Protein AF-0000000085069212 (afdb_homodimer)

Nearest PDB structures (foldseek):
  2g3a-assembly1_A-2  TM=9.037E-01  e=2.559E-12  Agrobacterium fabrum str. C58
  1y9w-assembly1_B  TM=8.713E-01  e=2.720E-12  Bacillus cereus ATCC 14579
  2cnt-assembly4_D  TM=8.618E-01  e=1.118E-05  Salmonella enterica subsp. enterica serovar Typhimurium str. LT2
  3ne7-assembly1_A  TM=6.474E-01  e=3.513E-06  Thermoplasma acidophilum
  1q2y-assembly1_A  TM=6.207E-01  e=3.346E-05  Bacillus subtilis

Secondary structure (DSSP, 8-state):
----EEEEEE-S--HHHHHHHHHHHHHHHHHHH-----EEEEEEEEESSSSTTSEEEEEEEEEEETTEEEEEEEEE-GGGTTTTHHHHHHHHHHHHHHHTT--EEEEEEEGGG-HHHHHHTT-EEEEEEPP-SS---EEEEEEE-/----EEEEEE-S--HHHHHHHHHHHHHHHHHHH-----EEEEEEEEESSSTTTSEEEEEEEEEEETTEEEEEEEEE-GGGTTTTHHHHHHHHHHHHHHHTT--EEEEEEEGGG-HHHHHHTT-EEEEEEPP-SS---EEEEEEE-

Foldseek 3Di:
DPPDDDDDDDPDDDPVVVVVVVVVVQVVCCVPLNHKDKAKFKFWDFDDDDDPDGDTAWMWIAIAISLEAETEDTDGHPVCPPVCVSVVRVVVRVVVSVVVRHFKYKYKDFPVRPPVVVVVSAWDFPDWDPDDPVGHIMTIIMHGD/DPPDDDDDDDPDDDPVVVVVVVVVVQVVCCVPLNHKDKAKDKFWDFPDDDDPDGDTAWMWIAIAISLEAETEDTDGHPVCPPVCVSVVRVVVRVVVSVVVNHFKYKYKDFPVRPPVVVVVSAWDFPDWDPDDPVGHIMTIIMHGD

InterPro domains:
  IPR000182 GNAT domain [PF13508] (43-124)
  IPR000182 GNAT domain [PS51186] (5-145)
  IPR016181 Acyl-CoA N-acyltransferase [SSF55729] (37-143)
  IPR050832 Bacterial Acetyltransferase [PTHR43877] (43-128)

Structure (mmCIF, N/CA/C/O backbone):
data_AF-0000000085069212-model_v1
#
loop_
_entity.id
_entity.type
_entity.pdbx_description
1 polymer 'GCN5-related N-acetyltransferase'
#
loop_
_atom_site.group_PDB
_atom_site.id
_atom_site.type_symbol
_atom_site.label_atom_id
_atom_site.label_alt_id
_atom_site.label_comp_id
_atom_site.label_asym_id
_atom_site.label_entity_id
_atom_site.label_seq_id
_atom_site.pdbx_PDB_ins_code
_atom_site.Cartn_x
_atom_site.Cartn_y
_atom_site.Cartn_z
_atom_site.occupancy
_atom_site.B_iso_or_equiv
_atom_site.auth_seq_id
_atom_site.auth_comp_id
_atom_site.auth_asym_id
_atom_site.auth_atom_id
_atom_site.pdbx_PDB_model_num
ATOM 1 N N . MET A 1 1 ? -4.117 33.031 22.094 1 38.53 1 MET A N 1
ATOM 2 C CA . MET A 1 1 ? -3.119 32.188 22.734 1 38.53 1 MET A CA 1
ATOM 3 C C . MET A 1 1 ? -2.379 31.359 21.688 1 38.53 1 MET A C 1
ATOM 5 O O . MET A 1 1 ? -3.002 30.719 20.828 1 38.53 1 MET A O 1
ATOM 9 N N . ASP A 1 2 ? -1.245 31.734 21.328 1 48.97 2 ASP A N 1
ATOM 10 C CA . ASP A 1 2 ? -0.421 31.188 20.266 1 48.97 2 ASP A CA 1
ATOM 11 C C . ASP A 1 2 ? -0.272 29.672 20.406 1 48.97 2 ASP A C 1
ATOM 13 O O . ASP A 1 2 ? 0.32 29.203 21.375 1 48.97 2 ASP A O 1
ATOM 17 N N . VAL A 1 3 ? -1.365 29 20.156 1 56.91 3 VAL A N 1
ATOM 18 C CA . VAL A 1 3 ? -1.346 27.547 20.328 1 56.91 3 VAL A CA 1
ATOM 19 C C . VAL A 1 3 ? 0.026 27 19.938 1 56.91 3 VAL A C 1
ATOM 21 O O . VAL A 1 3 ? 0.471 27.172 18.797 1 56.91 3 VAL A O 1
ATOM 24 N N . LYS A 1 4 ? 0.847 26.781 21.031 1 72 4 LYS A N 1
ATOM 25 C CA . LYS A 1 4 ? 2.205 26.281 20.859 1 72 4 LYS A CA 1
ATOM 26 C C . LYS A 1 4 ? 2.197 24.891 20.234 1 72 4 LYS A C 1
ATOM 28 O O . LYS A 1 4 ? 1.424 24.016 20.656 1 72 4 LYS A O 1
ATOM 33 N N . MET A 1 5 ? 2.512 24.781 19.109 1 84.38 5 MET A N 1
ATOM 34 C CA . MET A 1 5 ? 2.617 23.531 18.359 1 84.38 5 MET A CA 1
ATOM 35 C C . MET A 1 5 ? 4.051 23.016 18.375 1 84.38 5 MET A C 1
ATOM 37 O O . MET A 1 5 ? 5 23.797 18.234 1 84.38 5 MET A O 1
ATOM 41 N N . ASN A 1 6 ? 4.176 21.797 18.828 1 89.5 6 ASN A N 1
ATOM 42 C CA . ASN A 1 6 ? 5.473 21.125 18.75 1 89.5 6 ASN A CA 1
ATOM 43 C C . ASN A 1 6 ? 5.512 20.094 17.625 1 89.5 6 ASN A C 1
ATOM 45 O O . ASN A 1 6 ? 4.598 19.281 17.5 1 89.5 6 ASN A O 1
ATOM 49 N N . ILE A 1 7 ? 6.523 20.141 16.844 1 92.5 7 ILE A N 1
ATOM 50 C CA . ILE A 1 7 ? 6.699 19.203 15.734 1 92.5 7 ILE A CA 1
ATOM 51 C C . ILE A 1 7 ? 7.914 18.312 16 1 92.5 7 ILE A C 1
ATOM 53 O O . ILE A 1 7 ? 9 18.812 16.312 1 92.5 7 ILE A O 1
ATOM 57 N N . ASP A 1 8 ? 7.711 17.016 15.969 1 93.44 8 ASP A N 1
ATOM 58 C CA . ASP A 1 8 ? 8.781 16.047 16.188 1 93.44 8 ASP A CA 1
ATOM 59 C C . ASP A 1 8 ? 9.008 15.203 14.93 1 93.44 8 ASP A C 1
ATOM 61 O O . ASP A 1 8 ? 8.055 14.828 14.242 1 93.44 8 ASP A O 1
ATOM 65 N N . VAL A 1 9 ? 10.258 14.922 14.656 1 95.81 9 VAL A N 1
ATOM 66 C CA . VAL A 1 9 ? 10.648 13.984 13.609 1 95.81 9 VAL A CA 1
ATOM 67 C C . VAL A 1 9 ? 11.031 12.641 14.234 1 95.81 9 VAL A C 1
ATOM 69 O O . VAL A 1 9 ? 11.883 12.586 15.125 1 95.81 9 VAL A O 1
ATOM 72 N N . LEU A 1 10 ? 10.398 11.648 13.852 1 95.75 10 LEU A N 1
ATOM 73 C CA . LEU A 1 10 ? 10.641 10.305 14.367 1 95.75 10 LEU A CA 1
ATOM 74 C C . LEU A 1 10 ? 11.32 9.43 13.32 1 95.75 10 LEU A C 1
ATOM 76 O O . LEU A 1 10 ? 10.828 9.312 12.195 1 95.75 10 LEU A O 1
ATOM 80 N N . HIS A 1 11 ? 12.383 8.758 13.703 1 95.5 11 HIS A N 1
ATOM 81 C CA . HIS A 1 11 ? 13.18 7.957 12.773 1 95.5 11 HIS A CA 1
ATOM 82 C C . HIS A 1 11 ? 13.031 6.469 13.07 1 95.5 11 HIS A C 1
ATOM 84 O O . HIS A 1 11 ? 13.562 5.629 12.336 1 95.5 11 HIS A O 1
ATOM 90 N N . GLU A 1 12 ? 12.352 6.199 14.148 1 94.25 12 GLU A N 1
ATOM 91 C CA . GLU A 1 12 ? 12.078 4.82 14.547 1 94.25 12 GLU A CA 1
ATOM 92 C C . GLU A 1 12 ? 10.594 4.504 14.469 1 94.25 12 GLU A C 1
ATOM 94 O O . GLU A 1 12 ? 9.766 5.41 14.367 1 94.25 12 GLU A O 1
ATOM 99 N N . GLU A 1 13 ? 10.336 3.223 14.477 1 93.12 13 GLU A N 1
ATOM 100 C CA . GLU A 1 13 ? 8.93 2.818 14.469 1 93.12 13 GLU A CA 1
ATOM 101 C C . GLU A 1 13 ? 8.188 3.375 15.68 1 93.12 13 GLU A C 1
ATOM 103 O O . GLU A 1 13 ? 8.711 3.35 16.797 1 93.12 13 GLU A O 1
ATOM 108 N N . ALA A 1 14 ? 7.078 3.982 15.414 1 94.19 14 ALA A N 1
ATOM 109 C CA . ALA A 1 14 ? 6.152 4.453 16.438 1 94.19 14 ALA A CA 1
ATOM 110 C C . ALA A 1 14 ? 4.734 3.963 16.172 1 94.19 14 ALA A C 1
ATOM 112 O O . ALA A 1 14 ? 3.879 4.734 15.719 1 94.19 14 ALA A O 1
ATOM 113 N N . PRO A 1 15 ? 4.531 2.689 16.484 1 95.38 15 PRO A N 1
ATOM 114 C CA . PRO A 1 15 ? 3.268 2.074 16.078 1 95.38 15 PRO A CA 1
ATOM 115 C C . PRO A 1 15 ? 2.047 2.777 16.656 1 95.38 15 PRO A C 1
ATOM 117 O O . PRO A 1 15 ? 1.021 2.912 15.992 1 95.38 15 PRO A O 1
ATOM 120 N N . ALA A 1 16 ? 2.168 3.262 17.906 1 94.81 16 ALA A N 1
ATOM 121 C CA . ALA A 1 16 ? 1.031 3.926 18.531 1 94.81 16 ALA A CA 1
ATOM 122 C C . ALA A 1 16 ? 0.674 5.215 17.812 1 94.81 16 ALA A C 1
ATOM 124 O O . ALA A 1 16 ? -0.505 5.527 17.625 1 94.81 16 ALA A O 1
ATOM 125 N N . ILE A 1 17 ? 1.68 5.938 17.422 1 94.38 17 ILE A N 1
ATOM 126 C CA . ILE A 1 17 ? 1.474 7.18 16.703 1 94.38 17 ILE A CA 1
ATOM 127 C C . ILE A 1 17 ? 0.893 6.879 15.312 1 94.38 17 ILE A C 1
ATOM 129 O O . ILE A 1 17 ? -0.066 7.523 14.883 1 94.38 17 ILE A O 1
ATOM 133 N N . PHE A 1 18 ? 1.476 5.891 14.688 1 96.25 18 PHE A N 1
ATOM 134 C CA . PHE A 1 18 ? 0.974 5.484 13.375 1 96.25 18 PHE A CA 1
ATOM 135 C C . PHE A 1 18 ? -0.494 5.086 13.461 1 96.25 18 PHE A C 1
ATOM 137 O O . PHE A 1 18 ? -1.319 5.566 12.68 1 96.25 18 PHE A O 1
ATOM 144 N N . ASP A 1 19 ? -0.787 4.289 14.383 1 96 19 ASP A N 1
ATOM 145 C CA . ASP A 1 19 ? -2.16 3.826 14.57 1 96 19 ASP A CA 1
ATOM 146 C C . ASP A 1 19 ? -3.104 4.996 14.836 1 96 19 ASP A C 1
ATOM 148 O O . ASP A 1 19 ? -4.223 5.027 14.32 1 96 19 ASP A O 1
ATOM 152 N N . ALA A 1 20 ? -2.645 5.918 15.625 1 95.38 20 ALA A N 1
ATOM 153 C CA . ALA A 1 20 ? -3.465 7.086 15.945 1 95.38 20 ALA A CA 1
ATOM 154 C C . ALA A 1 20 ? -3.748 7.91 14.688 1 95.38 20 ALA A C 1
ATOM 156 O O . ALA A 1 20 ? -4.867 8.391 14.5 1 95.38 20 ALA A O 1
ATOM 157 N N . LEU A 1 21 ? -2.738 8.109 13.883 1 95.81 21 LEU A N 1
ATOM 158 C CA . LEU A 1 21 ? -2.916 8.836 12.625 1 95.81 21 LEU A CA 1
ATOM 159 C C . LEU A 1 21 ? -3.896 8.117 11.711 1 95.81 21 LEU A C 1
ATOM 161 O O . LEU A 1 21 ? -4.805 8.734 11.156 1 95.81 21 LEU A O 1
ATOM 165 N N . VAL A 1 22 ? -3.697 6.816 11.578 1 94.81 22 VAL A N 1
ATOM 166 C CA . VAL A 1 22 ? -4.555 6.008 10.719 1 94.81 22 VAL A CA 1
ATOM 167 C C . VAL A 1 22 ? -5.992 6.055 11.234 1 94.81 22 VAL A C 1
ATOM 169 O O . VAL A 1 22 ? -6.938 6.156 10.453 1 94.81 22 VAL A O 1
ATOM 172 N N . ASP A 1 23 ? -6.172 5.961 12.539 1 93.12 23 ASP A N 1
ATOM 173 C CA . ASP A 1 23 ? -7.496 6.055 13.141 1 93.12 23 ASP A CA 1
ATOM 174 C C . ASP A 1 23 ? -8.156 7.391 12.82 1 93.12 23 ASP A C 1
ATOM 176 O O . ASP A 1 23 ? -9.367 7.457 12.609 1 93.12 23 ASP A O 1
ATOM 180 N N . GLY A 1 24 ? -7.395 8.469 12.898 1 92.69 24 GLY A N 1
ATOM 181 C CA . GLY A 1 24 ? -7.918 9.766 12.5 1 92.69 24 GLY A CA 1
ATOM 182 C C . GLY A 1 24 ? -8.461 9.781 11.078 1 92.69 24 GLY A C 1
ATOM 183 O O . GLY A 1 24 ? -9.555 10.297 10.836 1 92.69 24 GLY A O 1
ATOM 184 N N . VAL A 1 25 ? -7.688 9.156 10.203 1 92.62 25 VAL A N 1
ATOM 185 C CA . VAL A 1 25 ? -8.125 9.086 8.812 1 92.62 25 VAL A CA 1
ATOM 186 C C . VAL A 1 25 ? -9.383 8.234 8.711 1 92.62 25 VAL A C 1
ATOM 188 O O . VAL A 1 25 ? -10.328 8.594 8 1 92.62 25 VAL A O 1
ATOM 191 N N . ARG A 1 26 ? -9.375 7.086 9.391 1 89.94 26 ARG A N 1
ATOM 192 C CA . ARG A 1 26 ? -10.516 6.176 9.367 1 89.94 26 ARG A CA 1
ATOM 193 C C . ARG A 1 26 ? -11.789 6.879 9.844 1 89.94 26 ARG A C 1
ATOM 195 O O . ARG A 1 26 ? -12.867 6.66 9.289 1 89.94 26 ARG A O 1
ATOM 202 N N . GLN A 1 27 ? -11.695 7.676 10.852 1 88.62 27 GLN A N 1
ATOM 203 C CA . GLN A 1 27 ? -12.836 8.414 11.375 1 88.62 27 GLN A CA 1
ATOM 204 C C . GLN A 1 27 ? -13.375 9.406 10.344 1 88.62 27 GLN A C 1
ATOM 206 O O . GLN A 1 27 ? -14.586 9.57 10.203 1 88.62 27 GLN A O 1
ATOM 211 N N . HIS A 1 28 ? -12.43 10 9.68 1 86.25 28 HIS A N 1
ATOM 212 C CA . HIS A 1 28 ? -12.82 10.914 8.617 1 86.25 28 HIS A CA 1
ATOM 213 C C . HIS A 1 28 ? -13.516 10.18 7.477 1 86.25 28 HIS A C 1
ATOM 215 O O . HIS A 1 28 ? -14.492 10.68 6.914 1 86.25 28 HIS A O 1
ATOM 221 N N . ASN A 1 29 ? -13.008 8.984 7.16 1 85.81 29 ASN A N 1
ATOM 222 C CA . ASN A 1 29 ? -13.523 8.18 6.055 1 85.81 29 ASN A CA 1
ATOM 223 C C . ASN A 1 29 ? -14.891 7.586 6.383 1 85.81 29 ASN A C 1
ATOM 225 O O . ASN A 1 29 ? -15.688 7.301 5.484 1 85.81 29 ASN A O 1
ATOM 229 N N . PHE A 1 30 ? -15.07 7.363 7.664 1 81.56 30 PHE A N 1
ATOM 230 C CA . PHE A 1 30 ? -16.281 6.699 8.117 1 81.56 30 PHE A CA 1
ATOM 231 C C . PHE A 1 30 ? -17.531 7.422 7.602 1 81.56 30 PHE A C 1
ATOM 233 O O . PHE A 1 30 ? -18.484 6.789 7.152 1 81.56 30 PHE A O 1
ATOM 240 N N . ALA A 1 31 ? -17.516 8.711 7.703 1 78.94 31 ALA A N 1
ATOM 241 C CA . ALA A 1 31 ? -18.656 9.523 7.289 1 78.94 31 ALA A CA 1
ATOM 242 C C . ALA A 1 31 ? -18.906 9.391 5.793 1 78.94 31 ALA A C 1
ATOM 244 O O . ALA A 1 31 ? -20.047 9.531 5.332 1 78.94 31 ALA A O 1
ATOM 245 N N . HIS A 1 32 ? -17.906 9 5.07 1 79.62 32 HIS A N 1
ATOM 246 C CA . HIS A 1 32 ? -18.016 9.023 3.619 1 79.62 32 HIS A CA 1
ATOM 247 C C . HIS A 1 32 ? -18.203 7.613 3.061 1 79.62 32 HIS A C 1
ATOM 249 O O . HIS A 1 32 ? -18.875 7.434 2.035 1 79.62 32 HIS A O 1
ATOM 255 N N . MET A 1 33 ? -17.625 6.57 3.646 1 79.81 33 MET A N 1
ATOM 256 C CA . MET A 1 33 ? -17.562 5.246 3.033 1 79.81 33 MET A CA 1
ATOM 257 C C . MET A 1 33 ? -18.203 4.195 3.943 1 79.81 33 MET A C 1
ATOM 259 O O . MET A 1 33 ? -18.422 3.062 3.521 1 79.81 33 MET A O 1
ATOM 263 N N . GLY A 1 34 ? -18.609 4.609 5.164 1 75.5 34 GLY A N 1
ATOM 264 C CA . GLY A 1 34 ? -19.094 3.639 6.137 1 75.5 34 GLY A CA 1
ATOM 265 C C . GLY A 1 34 ? -17.984 2.877 6.824 1 75.5 34 GLY A C 1
ATOM 266 O O . GLY A 1 34 ? -16.797 3.199 6.648 1 75.5 34 GLY A O 1
ATOM 267 N N . PRO A 1 35 ? -18.344 1.894 7.633 1 75.25 35 PRO A N 1
ATOM 268 C CA . PRO A 1 35 ? -17.328 1.14 8.352 1 75.25 35 PRO A CA 1
ATOM 269 C C . PRO A 1 35 ? -16.391 0.366 7.414 1 75.25 35 PRO A C 1
ATOM 271 O O . PRO A 1 35 ? -16.844 -0.144 6.383 1 75.25 35 PRO A O 1
ATOM 274 N N . GLU A 1 36 ? -15.117 0.511 7.734 1 74.81 36 GLU A N 1
ATOM 275 C CA . GLU A 1 36 ? -14.117 -0.244 6.984 1 74.81 36 GLU A CA 1
ATOM 276 C C . GLU A 1 36 ? -14.016 -1.68 7.492 1 74.81 36 GLU A C 1
ATOM 278 O O . GLU A 1 36 ? -13.898 -1.91 8.695 1 74.81 36 GLU A O 1
ATOM 283 N N . SER A 1 37 ? -14.312 -2.707 6.578 1 81.31 37 SER A N 1
ATOM 284 C CA . SER A 1 37 ? -13.992 -4.082 6.949 1 81.31 37 SER A CA 1
ATOM 285 C C . SER A 1 37 ? -13.133 -4.754 5.883 1 81.31 37 SER A C 1
ATOM 287 O O . SER A 1 37 ? -13.477 -4.734 4.699 1 81.31 37 SER A O 1
ATOM 289 N N . SER A 1 38 ? -11.961 -5 6.215 1 92.44 38 SER A N 1
ATOM 290 C CA . SER A 1 38 ? -11.086 -5.797 5.359 1 92.44 38 SER A CA 1
ATOM 291 C C . SER A 1 38 ? -11.102 -7.266 5.77 1 92.44 38 SER A C 1
ATOM 293 O O . SER A 1 38 ? -11.148 -7.582 6.961 1 92.44 38 SER A O 1
ATOM 295 N N . LYS A 1 39 ? -11.172 -8.172 4.789 1 95.81 39 LYS A N 1
ATOM 296 C CA . LYS A 1 39 ? -11.117 -9.617 5.02 1 95.81 39 LYS A CA 1
ATOM 297 C C . LYS A 1 39 ? -9.945 -10.242 4.277 1 95.81 39 LYS A C 1
ATOM 299 O O . LYS A 1 39 ? -9.82 -10.109 3.059 1 95.81 39 LYS A O 1
ATOM 304 N N . PRO A 1 40 ? -9.141 -10.906 5.043 1 97.81 40 PRO A N 1
ATOM 305 C CA . PRO A 1 40 ? -8.008 -11.562 4.387 1 97.81 40 PRO A CA 1
ATOM 306 C C . PRO A 1 40 ? -8.438 -12.633 3.389 1 97.81 40 PRO A C 1
ATOM 308 O O . PRO A 1 40 ? -9.477 -13.266 3.572 1 97.81 40 PRO A O 1
ATOM 311 N N . LEU A 1 41 ? -7.672 -12.797 2.32 1 98.38 41 LEU A N 1
ATOM 312 C CA . LEU A 1 41 ? -7.844 -13.844 1.318 1 98.38 41 LEU A CA 1
ATOM 313 C C . LEU A 1 41 ? -6.496 -14.32 0.786 1 98.38 41 LEU A C 1
ATOM 315 O O . LEU A 1 41 ? -5.664 -13.508 0.377 1 98.38 41 LEU A O 1
ATOM 319 N N . ALA A 1 42 ? -6.262 -15.586 0.91 1 98.56 42 ALA A N 1
ATOM 320 C CA . ALA A 1 42 ? -5.066 -16.188 0.319 1 98.56 42 ALA A CA 1
ATOM 321 C C . ALA A 1 42 ? -5.398 -17.516 -0.362 1 98.56 42 ALA A C 1
ATOM 323 O O . ALA A 1 42 ? -6.289 -18.234 0.083 1 98.56 42 ALA A O 1
ATOM 324 N N . VAL A 1 43 ? -4.812 -17.797 -1.448 1 98.06 43 VAL A N 1
ATOM 325 C CA . VAL A 1 43 ? -4.797 -19.078 -2.125 1 98.06 43 VAL A CA 1
ATOM 326 C C . VAL A 1 43 ? -3.361 -19.594 -2.244 1 98.06 43 VAL A C 1
ATOM 328 O O . VAL A 1 43 ? -2.498 -18.906 -2.791 1 98.06 43 VAL A O 1
ATOM 331 N N . VAL A 1 44 ? -3.162 -20.781 -1.697 1 97.12 44 VAL A N 1
ATOM 332 C CA . VAL A 1 44 ? -1.78 -21.25 -1.616 1 97.12 44 VAL A CA 1
ATOM 333 C C . VAL A 1 44 ? -1.676 -22.656 -2.178 1 97.12 44 VAL A C 1
ATOM 335 O O . VAL A 1 44 ? -2.654 -23.406 -2.17 1 97.12 44 VAL A O 1
ATOM 338 N N . ALA A 1 45 ? -0.5 -22.938 -2.723 1 95.69 45 ALA A N 1
ATOM 339 C CA . ALA A 1 45 ? -0.184 -24.25 -3.264 1 95.69 45 ALA A CA 1
ATOM 340 C C . ALA A 1 45 ? 0.971 -24.906 -2.502 1 95.69 45 ALA A C 1
ATOM 342 O O . ALA A 1 45 ? 1.983 -24.25 -2.232 1 95.69 45 ALA A O 1
ATOM 343 N N . HIS A 1 46 ? 0.845 -26.094 -2.15 1 93.06 46 HIS A N 1
ATOM 344 C CA . HIS A 1 46 ? 1.882 -26.906 -1.517 1 93.06 46 HIS A CA 1
ATOM 345 C C . HIS A 1 46 ? 2.217 -28.125 -2.361 1 93.06 46 HIS A C 1
ATOM 347 O O . HIS A 1 46 ? 1.34 -28.703 -3.016 1 93.06 46 HIS A O 1
ATOM 353 N N . ASP A 1 47 ? 3.604 -28.406 -2.367 1 86.94 47 ASP A N 1
ATOM 354 C CA . ASP A 1 47 ? 4.051 -29.609 -3.047 1 86.94 47 ASP A CA 1
ATOM 355 C C . ASP A 1 47 ? 3.73 -30.859 -2.223 1 86.94 47 ASP A C 1
ATOM 357 O O . ASP A 1 47 ? 4.113 -30.953 -1.055 1 86.94 47 ASP A O 1
ATOM 361 N N . GLY A 1 48 ? 3.264 -31.922 -2.875 1 72.5 48 GLY A N 1
ATOM 362 C CA . GLY A 1 48 ? 3.084 -33.219 -2.252 1 72.5 48 GLY A CA 1
ATOM 363 C C . GLY A 1 48 ? 1.627 -33.562 -2.004 1 72.5 48 GLY A C 1
ATOM 364 O O . GLY A 1 48 ? 0.744 -32.719 -2.195 1 72.5 48 GLY A O 1
ATOM 365 N N . ASP A 1 49 ? 1.382 -34.844 -1.976 1 56.81 49 ASP A N 1
ATOM 366 C CA . ASP A 1 49 ? 0.07 -35.469 -1.786 1 56.81 49 ASP A CA 1
ATOM 367 C C . ASP A 1 49 ? -0.641 -34.875 -0.57 1 56.81 49 ASP A C 1
ATOM 369 O O . ASP A 1 49 ? -1.872 -34.844 -0.508 1 56.81 49 ASP A O 1
ATOM 373 N N . ASN A 1 50 ? -0.046 -35.156 0.667 1 51.44 50 ASN A N 1
ATOM 374 C CA . ASN A 1 50 ? -0.842 -35 1.88 1 51.44 50 ASN A CA 1
ATOM 375 C C . ASN A 1 50 ? -1.029 -33.531 2.244 1 51.44 50 ASN A C 1
ATOM 377 O O . ASN A 1 50 ? -0.18 -32.719 1.929 1 51.44 50 ASN A O 1
ATOM 381 N N . ASN A 1 51 ? -2.201 -33.125 2.898 1 50.59 51 ASN A N 1
ATOM 382 C CA . ASN A 1 51 ? -2.859 -31.875 3.289 1 50.59 51 ASN A CA 1
ATOM 383 C C . ASN A 1 51 ? -1.849 -30.781 3.58 1 50.59 51 ASN A C 1
ATOM 385 O O . ASN A 1 51 ? -1.421 -30.062 2.668 1 50.59 51 ASN A O 1
ATOM 389 N N . ALA A 1 52 ? -1.613 -30.391 4.926 1 54.69 52 ALA A N 1
ATOM 390 C CA . ALA A 1 52 ? -1.116 -29.266 5.719 1 54.69 52 ALA A CA 1
ATOM 391 C C . ALA A 1 52 ? 0.41 -29.25 5.734 1 54.69 52 ALA A C 1
ATOM 393 O O . ALA A 1 52 ? 1.016 -28.281 6.203 1 54.69 52 ALA A O 1
ATOM 394 N N . SER A 1 53 ? 1.062 -30.344 5.039 1 61.97 53 SER A N 1
ATOM 395 C CA . SER A 1 53 ? 2.439 -30.484 5.5 1 61.97 53 SER A CA 1
ATOM 396 C C . SER A 1 53 ? 3.428 -30.281 4.355 1 61.97 53 SER A C 1
ATOM 398 O O . SER A 1 53 ? 4.641 -30.344 4.555 1 61.97 53 SER A O 1
ATOM 400 N N . GLY A 1 54 ? 2.938 -30.016 3.158 1 81.94 54 GLY A N 1
ATOM 401 C CA . GLY A 1 54 ? 3.928 -29.906 2.1 1 81.94 54 GLY A CA 1
ATOM 402 C C . GLY A 1 54 ? 4.562 -28.531 2.018 1 81.94 54 GLY A C 1
ATOM 403 O O . GLY A 1 54 ? 4.137 -27.609 2.705 1 81.94 54 GLY A O 1
ATOM 404 N N . LYS A 1 55 ? 5.691 -28.562 1.225 1 89.31 55 LYS A N 1
ATOM 405 C CA . LYS A 1 55 ? 6.43 -27.328 1.014 1 89.31 55 LYS A CA 1
ATOM 406 C C . LYS A 1 55 ? 5.59 -26.312 0.238 1 89.31 55 LYS A C 1
ATOM 408 O O . LYS A 1 55 ? 4.965 -26.656 -0.768 1 89.31 55 LYS A O 1
ATOM 413 N N . LEU A 1 56 ? 5.449 -25.156 0.762 1 94.25 56 LEU A N 1
ATOM 414 C CA . LEU A 1 56 ? 4.797 -24.062 0.049 1 94.25 56 LEU A CA 1
ATOM 415 C C . LEU A 1 56 ? 5.5 -23.781 -1.277 1 94.25 56 LEU A C 1
ATOM 417 O O . LEU A 1 56 ? 6.703 -23.531 -1.307 1 94.25 56 LEU A O 1
ATOM 421 N N . ILE A 1 57 ? 4.734 -23.844 -2.387 1 95.19 57 ILE A N 1
ATOM 422 C CA . ILE A 1 57 ? 5.402 -23.656 -3.672 1 95.19 57 ILE A CA 1
ATOM 423 C C . ILE A 1 57 ? 4.781 -22.469 -4.406 1 95.19 57 ILE A C 1
ATOM 425 O O . ILE A 1 57 ? 5.215 -22.125 -5.508 1 95.19 57 ILE A O 1
ATOM 429 N N . GLY A 1 58 ? 3.811 -21.844 -3.869 1 96.69 58 GLY A N 1
ATOM 430 C CA . GLY A 1 58 ? 3.238 -20.641 -4.461 1 96.69 58 GLY A CA 1
ATOM 431 C C . GLY A 1 58 ? 2.018 -20.125 -3.719 1 96.69 58 GLY A C 1
ATOM 432 O O . GLY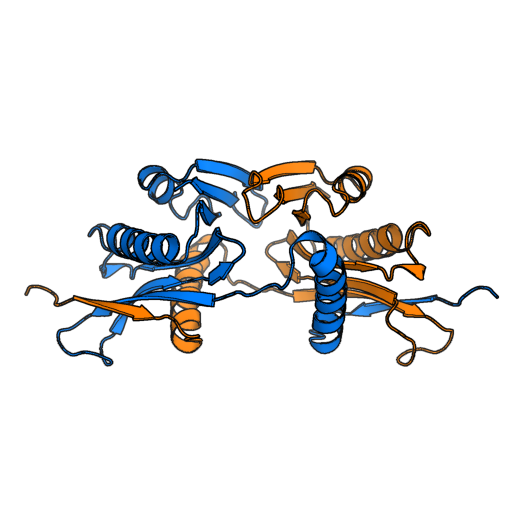 A 1 58 ? 1.441 -20.844 -2.898 1 96.69 58 GLY A O 1
ATOM 433 N N . GLY A 1 59 ? 1.68 -18.875 -4.051 1 97.94 59 GLY A N 1
ATOM 434 C CA . GLY A 1 59 ? 0.483 -18.328 -3.434 1 97.94 59 GLY A CA 1
ATOM 435 C C . GLY A 1 59 ? 0.19 -16.891 -3.869 1 97.94 59 GLY A C 1
ATOM 436 O O . GLY A 1 59 ? 1.063 -16.219 -4.41 1 97.94 59 GLY A O 1
ATOM 437 N N . VAL A 1 60 ? -1.068 -16.531 -3.729 1 98.5 60 VAL A N 1
ATOM 438 C CA . VAL A 1 60 ? -1.605 -15.172 -3.822 1 98.5 60 VAL A CA 1
ATOM 439 C C . VAL A 1 60 ? -2.262 -14.789 -2.502 1 98.5 60 VAL A C 1
ATOM 441 O O . VAL A 1 60 ? -3.029 -15.562 -1.929 1 98.5 60 VAL A O 1
ATOM 444 N N . ALA A 1 61 ? -1.882 -13.617 -2.012 1 98.62 61 ALA A N 1
ATOM 445 C CA . ALA A 1 61 ? -2.482 -13.195 -0.75 1 98.62 61 ALA A CA 1
ATOM 446 C C . ALA A 1 61 ? -2.766 -11.695 -0.75 1 98.62 61 ALA A C 1
ATOM 448 O O . ALA A 1 61 ? -2.014 -10.922 -1.342 1 98.62 61 ALA A O 1
ATOM 449 N N . GLY A 1 62 ? -3.797 -11.297 -0.069 1 98.25 62 GLY A N 1
ATOM 450 C CA . GLY A 1 62 ? -4.246 -9.93 0.12 1 98.25 62 GLY A CA 1
ATOM 451 C C . GLY A 1 62 ? -5.492 -9.82 0.979 1 98.25 62 GLY A C 1
ATOM 452 O O . GLY A 1 62 ? -5.594 -10.477 2.018 1 98.25 62 GLY A O 1
ATOM 453 N N . CYS A 1 63 ? -6.324 -8.906 0.607 1 98.12 63 CYS A N 1
ATOM 454 C CA . CYS A 1 63 ? -7.582 -8.742 1.324 1 98.12 63 CYS A CA 1
ATOM 455 C C . CYS A 1 63 ? -8.656 -8.164 0.41 1 98.12 63 CYS A C 1
ATOM 457 O O . CYS A 1 63 ? -8.352 -7.605 -0.642 1 98.12 63 CYS A O 1
ATOM 459 N N . THR A 1 64 ? -9.891 -8.445 0.729 1 97.19 64 THR A N 1
ATOM 460 C CA . THR A 1 64 ? -11.008 -7.758 0.1 1 97.19 64 THR A CA 1
ATOM 461 C C . THR A 1 64 ? -11.492 -6.602 0.969 1 97.19 64 THR A C 1
ATOM 463 O O . THR A 1 64 ? -11.531 -6.715 2.195 1 97.19 64 THR A O 1
ATOM 466 N N . ILE A 1 65 ? -11.703 -5.48 0.301 1 94.44 65 ILE A N 1
ATOM 467 C CA . ILE A 1 65 ? -12.141 -4.281 1.005 1 94.44 65 ILE A CA 1
ATOM 468 C C . ILE A 1 65 ? -13 -3.422 0.076 1 94.44 65 ILE A C 1
ATOM 470 O O . ILE A 1 65 ? -12.641 -3.197 -1.081 1 94.44 65 ILE A O 1
ATOM 474 N N . TYR A 1 66 ? -14.188 -2.855 0.412 1 89.94 66 TYR A N 1
ATOM 475 C CA . TYR A 1 66 ? -15.086 -1.999 -0.349 1 89.94 66 TYR A CA 1
ATOM 476 C C . TYR A 1 66 ? -15.289 -2.539 -1.759 1 89.94 66 TYR A C 1
ATOM 478 O O . TYR A 1 66 ? -15.164 -1.801 -2.738 1 89.94 66 TYR A O 1
ATOM 486 N N . ASP A 1 67 ? -15.297 -3.793 -1.979 1 93.88 67 ASP A N 1
ATOM 487 C CA . ASP A 1 67 ? -15.547 -4.543 -3.207 1 93.88 67 ASP A CA 1
ATOM 488 C C . ASP A 1 67 ? -14.289 -4.594 -4.078 1 93.88 67 ASP A C 1
ATOM 490 O O . ASP A 1 67 ? -14.383 -4.664 -5.305 1 93.88 67 ASP A O 1
ATOM 494 N N . ASN A 1 68 ? -13.227 -4.32 -3.496 1 97.06 68 ASN A N 1
ATOM 495 C CA . ASN A 1 68 ? -11.922 -4.434 -4.137 1 97.06 68 ASN A CA 1
ATOM 496 C C . ASN A 1 68 ? -11.102 -5.578 -3.541 1 97.06 68 ASN A C 1
ATOM 498 O O . ASN A 1 68 ? -11.086 -5.766 -2.324 1 97.06 68 ASN A O 1
ATOM 502 N N . PHE A 1 69 ? -10.562 -6.34 -4.414 1 98.38 69 PHE A N 1
ATOM 503 C CA . PHE A 1 69 ? -9.555 -7.316 -4 1 98.38 69 PHE A CA 1
ATOM 504 C C . PHE A 1 69 ? -8.156 -6.734 -4.129 1 98.38 69 PHE A C 1
ATOM 506 O O . PHE A 1 69 ? -7.648 -6.559 -5.242 1 98.38 69 PHE A O 1
ATOM 513 N N . LEU A 1 70 ? -7.527 -6.336 -3.057 1 98.44 70 LEU A N 1
ATOM 514 C CA . LEU A 1 70 ? -6.156 -5.836 -3.021 1 98.44 70 LEU A CA 1
ATOM 515 C C . LEU A 1 70 ? -5.164 -6.98 -2.863 1 98.44 70 LEU A C 1
ATOM 517 O O . LEU A 1 70 ? -5.082 -7.598 -1.799 1 98.44 70 LEU A O 1
ATOM 521 N N . ILE A 1 71 ? -4.441 -7.258 -3.904 1 98.62 71 ILE A N 1
ATOM 522 C CA . ILE A 1 71 ? -3.459 -8.336 -3.92 1 98.62 71 ILE A CA 1
ATOM 523 C C . ILE A 1 71 ? -2.102 -7.805 -3.469 1 98.62 71 ILE A C 1
ATOM 525 O O . ILE A 1 71 ? -1.521 -6.934 -4.121 1 98.62 71 ILE A O 1
ATOM 529 N N . ASN A 1 72 ? -1.56 -8.398 -2.445 1 97.81 72 ASN A N 1
ATOM 530 C CA . ASN A 1 72 ? -0.345 -7.875 -1.825 1 97.81 72 ASN A CA 1
ATOM 531 C C . ASN A 1 72 ? 0.886 -8.672 -2.252 1 97.81 72 ASN A C 1
ATOM 533 O O . ASN A 1 72 ? 2.004 -8.148 -2.232 1 97.81 72 ASN A O 1
ATOM 537 N N . VAL A 1 73 ? 0.634 -9.898 -2.52 1 97.94 73 VAL A N 1
ATOM 538 C CA . VAL A 1 73 ? 1.793 -10.719 -2.855 1 97.94 73 VAL A CA 1
ATOM 539 C C . VAL A 1 73 ? 1.365 -11.875 -3.766 1 97.94 73 VAL A C 1
ATOM 541 O O . VAL A 1 73 ? 0.296 -12.453 -3.576 1 97.94 73 VAL A O 1
ATOM 544 N N . VAL A 1 74 ? 2.109 -12.156 -4.777 1 97.88 74 VAL A N 1
ATOM 545 C CA . VAL A 1 74 ? 2.062 -13.328 -5.648 1 97.88 74 VAL A CA 1
ATOM 546 C C . VAL A 1 74 ? 3.459 -13.93 -5.781 1 97.88 74 VAL A C 1
ATOM 548 O O . VAL A 1 74 ? 4.406 -13.242 -6.172 1 97.88 74 VAL A O 1
ATOM 551 N N . TRP A 1 75 ? 3.555 -15.125 -5.406 1 97.25 75 TRP A N 1
ATOM 552 C CA . TRP A 1 75 ? 4.855 -15.781 -5.484 1 97.25 75 TRP A CA 1
ATOM 553 C C . TRP A 1 75 ? 4.703 -17.234 -5.922 1 97.25 75 TRP A C 1
ATOM 555 O O . TRP A 1 75 ? 3.809 -17.938 -5.453 1 97.25 75 TRP A O 1
ATOM 565 N N . VAL A 1 76 ? 5.48 -17.641 -6.84 1 96.25 76 VAL A N 1
ATOM 566 C CA . VAL A 1 76 ? 5.605 -19.031 -7.273 1 96.25 76 VAL A CA 1
ATOM 567 C C . VAL A 1 76 ? 7.07 -19.453 -7.211 1 96.25 76 VAL A C 1
ATOM 569 O O . VAL A 1 76 ? 7.953 -18.734 -7.688 1 96.25 76 VAL A O 1
ATOM 572 N N . ASP A 1 77 ? 7.277 -20.562 -6.574 1 94.81 77 ASP A N 1
ATOM 573 C CA . ASP A 1 77 ? 8.617 -21.141 -6.531 1 94.81 77 ASP A CA 1
ATOM 574 C C . ASP A 1 77 ? 9.211 -21.25 -7.934 1 94.81 77 ASP A C 1
ATOM 576 O O . ASP A 1 77 ? 8.516 -21.609 -8.883 1 94.81 77 ASP A O 1
ATOM 580 N N . GLU A 1 78 ? 10.477 -21.016 -7.977 1 92.62 78 GLU A N 1
ATOM 581 C CA . GLU A 1 78 ? 11.156 -21.031 -9.266 1 92.62 78 GLU A CA 1
ATOM 582 C C . GLU A 1 78 ? 10.914 -22.359 -9.992 1 92.62 78 GLU A C 1
ATOM 584 O O . GLU A 1 78 ? 10.703 -22.391 -11.203 1 92.62 78 GLU A O 1
ATOM 589 N N . SER A 1 79 ? 10.898 -23.453 -9.312 1 90.88 79 SER A N 1
ATOM 590 C CA . SER A 1 79 ? 10.766 -24.797 -9.883 1 90.88 79 SER A CA 1
ATOM 591 C C . SER A 1 79 ? 9.375 -25 -10.477 1 90.88 79 SER A C 1
ATOM 593 O O . SER A 1 79 ? 9.164 -25.922 -11.273 1 90.88 79 SER A O 1
ATOM 595 N N . ALA A 1 80 ? 8.414 -24.172 -10.102 1 92.56 80 ALA A N 1
ATOM 596 C CA . ALA A 1 80 ? 7.035 -24.375 -10.547 1 92.56 80 ALA A CA 1
ATOM 597 C C . ALA A 1 80 ? 6.625 -23.297 -11.547 1 92.56 80 ALA A C 1
ATOM 599 O O . ALA A 1 80 ? 5.473 -23.25 -11.984 1 92.56 80 ALA A O 1
ATOM 600 N N . ARG A 1 81 ? 7.512 -22.406 -11.922 1 91.81 81 ARG A N 1
ATOM 601 C CA . ARG A 1 81 ? 7.195 -21.344 -12.867 1 91.81 81 ARG A CA 1
ATOM 602 C C . ARG A 1 81 ? 7.074 -21.891 -14.289 1 91.81 81 ARG A C 1
ATOM 604 O O . ARG A 1 81 ? 7.676 -22.922 -14.617 1 91.81 81 ARG A O 1
ATOM 611 N N . GLY A 1 82 ? 6.227 -21.219 -15.039 1 91.75 82 GLY A N 1
ATOM 612 C CA . GLY A 1 82 ? 6.004 -21.656 -16.406 1 91.75 82 GLY A CA 1
ATOM 613 C C . GLY A 1 82 ? 5.051 -22.828 -16.5 1 91.75 82 GLY A C 1
ATOM 614 O O . GLY A 1 82 ? 4.816 -23.359 -17.594 1 91.75 82 GLY A O 1
ATOM 615 N N . THR A 1 83 ? 4.48 -23.281 -15.406 1 92.69 83 THR A N 1
ATOM 616 C CA . THR A 1 83 ? 3.617 -24.453 -15.391 1 92.69 83 THR A CA 1
ATOM 617 C C . THR A 1 83 ? 2.148 -24.047 -15.438 1 92.69 83 THR A C 1
ATOM 619 O O . THR A 1 83 ? 1.265 -24.891 -15.578 1 92.69 83 THR A O 1
ATOM 622 N N . GLY A 1 84 ? 1.88 -22.75 -15.297 1 95.38 84 GLY A N 1
ATOM 623 C CA . GLY A 1 84 ? 0.503 -22.281 -15.219 1 95.38 84 GLY A CA 1
ATOM 624 C C . GLY A 1 84 ? 0.01 -22.125 -13.789 1 95.38 84 GLY A C 1
ATOM 625 O O . GLY A 1 84 ? -1.105 -21.656 -13.562 1 95.38 84 GLY A O 1
ATOM 626 N N . LEU A 1 85 ? 0.809 -22.469 -12.812 1 95.31 85 LEU A N 1
ATOM 627 C CA . LEU A 1 85 ? 0.406 -22.422 -11.414 1 95.31 85 LEU A CA 1
ATOM 628 C C . LEU A 1 85 ? 0.015 -21 -11.008 1 95.31 85 LEU A C 1
ATOM 630 O O . LEU A 1 85 ? -1.003 -20.797 -10.344 1 95.31 85 LEU A O 1
ATOM 634 N N . GLY A 1 86 ? 0.856 -20.047 -11.391 1 96.88 86 GLY A N 1
ATOM 635 C CA . GLY A 1 86 ? 0.531 -18.656 -11.078 1 96.88 86 GLY A CA 1
ATOM 636 C C . GLY A 1 86 ? -0.845 -18.25 -11.57 1 96.88 86 GLY A C 1
ATOM 637 O O . GLY A 1 86 ? -1.61 -17.625 -10.828 1 96.88 86 GLY A O 1
ATOM 638 N N . ARG A 1 87 ? -1.111 -18.594 -12.781 1 97.38 87 ARG A N 1
ATOM 639 C CA . ARG A 1 87 ? -2.414 -18.297 -13.367 1 97.38 87 ARG A CA 1
ATOM 640 C C . ARG A 1 87 ? -3.533 -18.969 -12.586 1 97.38 87 ARG A C 1
ATOM 642 O O . ARG A 1 87 ? -4.543 -18.344 -12.266 1 97.38 87 ARG A O 1
ATOM 649 N N . ASP A 1 88 ? -3.336 -20.188 -12.297 1 97.25 88 ASP A N 1
ATOM 650 C CA . ASP A 1 88 ? -4.34 -20.953 -11.562 1 97.25 88 ASP A CA 1
ATOM 651 C C . ASP A 1 88 ? -4.625 -20.328 -10.203 1 97.25 88 ASP A C 1
ATOM 653 O O . ASP A 1 88 ? -5.785 -20.156 -9.82 1 97.25 88 ASP A O 1
ATOM 657 N N . LEU A 1 89 ? -3.621 -20.016 -9.461 1 97.81 89 LEU A N 1
ATOM 658 C CA . LEU A 1 89 ? -3.756 -19.406 -8.141 1 97.81 89 LEU A CA 1
ATOM 659 C C . LEU A 1 89 ? -4.5 -18.078 -8.242 1 97.81 89 LEU A C 1
ATOM 661 O O . LEU A 1 89 ? -5.406 -17.797 -7.445 1 97.81 89 LEU A O 1
ATOM 665 N N . MET A 1 90 ? -4.105 -17.234 -9.219 1 98.38 90 MET A N 1
ATOM 666 C CA . MET A 1 90 ? -4.742 -15.945 -9.43 1 98.38 90 MET A CA 1
ATOM 667 C C . MET A 1 90 ? -6.227 -16.109 -9.742 1 98.38 90 MET A C 1
ATOM 669 O O . MET A 1 90 ? -7.066 -15.414 -9.164 1 98.38 90 MET A O 1
ATOM 673 N N . GLN A 1 91 ? -6.539 -17 -10.609 1 98.25 91 GLN A N 1
ATOM 674 C CA . GLN A 1 91 ? -7.922 -17.219 -11.023 1 98.25 91 GLN A CA 1
ATOM 675 C C . GLN A 1 91 ? -8.773 -17.703 -9.859 1 98.25 91 GLN A C 1
ATOM 677 O O . GLN A 1 91 ? -9.914 -17.266 -9.68 1 98.25 91 GLN A O 1
ATOM 682 N N . ARG A 1 92 ? -8.234 -18.578 -9.094 1 97.94 92 ARG A N 1
ATOM 683 C CA . ARG A 1 92 ? -8.961 -19.078 -7.926 1 97.94 92 ARG A CA 1
ATOM 684 C C . ARG A 1 92 ? -9.203 -17.953 -6.918 1 97.94 92 ARG A C 1
ATOM 686 O O . ARG A 1 92 ? -10.289 -17.859 -6.34 1 97.94 92 ARG A O 1
ATOM 693 N N . ALA A 1 93 ? -8.195 -17.172 -6.652 1 98.56 93 ALA A N 1
ATOM 694 C CA . ALA A 1 93 ? -8.344 -16.031 -5.746 1 98.56 93 ALA A CA 1
ATOM 695 C C . ALA A 1 93 ? -9.414 -15.062 -6.246 1 98.56 93 ALA A C 1
ATOM 697 O O . ALA A 1 93 ? -10.203 -14.539 -5.453 1 98.56 93 ALA A O 1
ATOM 698 N N . GLU A 1 94 ? -9.414 -14.828 -7.547 1 98.56 94 GLU A N 1
ATOM 699 C CA . GLU A 1 94 ? -10.398 -13.914 -8.133 1 98.56 94 GLU A CA 1
ATOM 700 C C . GLU A 1 94 ? -11.812 -14.461 -7.977 1 98.56 94 GLU A C 1
ATOM 702 O O . GLU A 1 94 ? -12.75 -13.695 -7.73 1 98.56 94 GLU A O 1
ATOM 707 N N . VAL A 1 95 ? -11.969 -15.75 -8.172 1 98.5 95 VAL A N 1
ATOM 708 C CA . VAL A 1 95 ? -13.273 -16.375 -7.992 1 98.5 95 VAL A CA 1
ATOM 709 C C . VAL A 1 95 ? -13.773 -16.125 -6.574 1 98.5 95 VAL A C 1
ATOM 711 O O . VAL A 1 95 ? -14.922 -15.711 -6.383 1 98.5 95 VAL A O 1
ATOM 714 N N . GLU A 1 96 ? -12.914 -16.344 -5.566 1 98.38 96 GLU A N 1
ATOM 715 C CA . GLU A 1 96 ? -13.266 -16.094 -4.172 1 98.38 96 GLU A CA 1
ATOM 716 C C . GLU A 1 96 ? -13.617 -14.625 -3.943 1 98.38 96 GLU A C 1
ATOM 718 O O . GLU A 1 96 ? -14.594 -14.312 -3.256 1 98.38 96 GLU A O 1
ATOM 723 N N . ALA A 1 97 ? -12.82 -13.727 -4.488 1 98.44 97 ALA A N 1
ATOM 724 C CA . ALA A 1 97 ? -13.039 -12.289 -4.328 1 98.44 97 ALA A CA 1
ATOM 725 C C . ALA A 1 97 ? -14.383 -11.875 -4.918 1 98.44 97 ALA A C 1
ATOM 727 O O . ALA A 1 97 ? -15.125 -11.094 -4.309 1 98.44 97 ALA A O 1
ATOM 728 N N . LYS A 1 98 ? -14.695 -12.406 -6.113 1 98.38 98 LYS A N 1
ATOM 729 C CA . LYS A 1 98 ? -15.969 -12.117 -6.758 1 98.38 98 LYS A CA 1
ATOM 730 C C . LYS A 1 98 ? -17.141 -12.594 -5.898 1 98.38 98 LYS A C 1
ATOM 732 O O . LYS A 1 98 ? -18.156 -11.914 -5.793 1 98.38 98 LYS A O 1
ATOM 737 N N . GLN A 1 99 ? -16.938 -13.711 -5.312 1 97.75 99 GLN A N 1
ATOM 738 C CA . GLN A 1 99 ? -17.969 -14.25 -4.441 1 97.75 99 GLN A CA 1
ATOM 739 C C . GLN A 1 99 ? -18.203 -13.352 -3.229 1 97.75 99 GLN A C 1
ATOM 741 O O . GLN A 1 99 ? -19.297 -13.305 -2.682 1 97.75 99 GLN A O 1
ATOM 746 N N . ARG A 1 100 ? -17.188 -12.586 -2.818 1 96.56 100 ARG A N 1
ATOM 747 C CA . ARG A 1 100 ? -17.281 -11.656 -1.703 1 96.56 100 ARG A CA 1
ATOM 748 C C . ARG A 1 100 ? -17.828 -10.305 -2.158 1 96.56 100 ARG A C 1
ATOM 750 O O . ARG A 1 100 ? -17.906 -9.359 -1.373 1 96.56 100 ARG A O 1
ATOM 757 N N . GLY A 1 101 ? -18.094 -10.188 -3.438 1 96.31 101 GLY A N 1
ATOM 758 C CA . GLY A 1 101 ? -18.688 -8.977 -3.949 1 96.31 101 GLY A CA 1
ATOM 759 C C . GLY A 1 101 ? -17.688 -8.016 -4.555 1 96.31 101 GLY A C 1
ATOM 760 O O . GLY A 1 101 ? -18.047 -6.887 -4.918 1 96.31 101 GLY A O 1
ATOM 761 N N . CYS A 1 102 ? -16.484 -8.422 -4.684 1 97.69 102 CYS A N 1
ATOM 762 C CA . CYS A 1 102 ? -15.484 -7.559 -5.312 1 97.69 102 CYS A CA 1
ATOM 763 C C . CYS A 1 102 ? -15.797 -7.355 -6.789 1 97.69 102 CYS A C 1
ATOM 765 O O . CYS A 1 102 ? -16.219 -8.289 -7.473 1 97.69 102 CYS A O 1
ATOM 767 N N . THR A 1 103 ? -15.516 -6.145 -7.266 1 98.19 103 THR A N 1
ATOM 768 C CA . THR A 1 103 ? -15.766 -5.812 -8.664 1 98.19 103 THR A CA 1
ATOM 769 C C . THR A 1 103 ? -14.453 -5.539 -9.398 1 98.19 103 THR A C 1
ATOM 771 O O . THR A 1 103 ? -14.438 -5.383 -10.617 1 98.19 103 THR A O 1
ATOM 774 N N . MET A 1 104 ? -13.391 -5.473 -8.602 1 98.5 104 MET A N 1
ATOM 775 C CA . MET A 1 104 ? -12.07 -5.25 -9.195 1 98.5 104 MET A CA 1
ATOM 776 C C . MET A 1 104 ? -10.977 -5.887 -8.344 1 98.5 104 MET A C 1
ATOM 778 O O . MET A 1 104 ? -11.219 -6.273 -7.199 1 98.5 104 MET A O 1
ATOM 782 N N . ALA A 1 105 ? -9.867 -6.055 -8.938 1 98.62 105 ALA A N 1
ATOM 783 C CA . ALA A 1 105 ? -8.641 -6.469 -8.258 1 98.62 105 ALA A CA 1
ATOM 784 C C . ALA A 1 105 ? -7.488 -5.527 -8.594 1 98.62 105 ALA A C 1
ATOM 786 O O . ALA A 1 105 ? -7.391 -5.027 -9.719 1 98.62 105 ALA A O 1
ATOM 787 N N . GLN A 1 106 ? -6.707 -5.285 -7.633 1 98.69 106 GLN A N 1
ATOM 788 C CA . GLN A 1 106 ? -5.574 -4.379 -7.801 1 98.69 106 GLN A CA 1
ATOM 789 C C . GLN A 1 106 ? -4.285 -5.012 -7.281 1 98.69 106 GLN A C 1
ATOM 791 O O . GLN A 1 106 ? -4.297 -5.734 -6.285 1 98.69 106 GLN A O 1
ATOM 796 N N . LEU A 1 107 ? -3.205 -4.727 -7.883 1 98.38 107 LEU A N 1
ATOM 797 C CA . LEU A 1 107 ? -1.864 -5.023 -7.391 1 98.38 107 LEU A CA 1
ATOM 798 C C . LEU A 1 107 ? -0.839 -4.078 -8.008 1 98.38 107 LEU A C 1
ATOM 800 O O . LEU A 1 107 ? -1.19 -3.217 -8.812 1 98.38 107 LEU A O 1
ATOM 804 N N . ASP A 1 108 ? 0.372 -4.141 -7.586 1 97.69 108 ASP A N 1
ATOM 805 C CA . ASP A 1 108 ? 1.479 -3.479 -8.266 1 97.69 108 ASP A CA 1
ATOM 806 C C . ASP A 1 108 ? 2.666 -4.426 -8.438 1 97.69 108 ASP A C 1
ATOM 808 O O . ASP A 1 108 ? 2.756 -5.445 -7.75 1 97.69 108 ASP A O 1
ATOM 812 N N . THR A 1 109 ? 3.475 -4.172 -9.406 1 96.5 109 THR A N 1
ATOM 813 C CA . THR A 1 109 ? 4.617 -5.023 -9.711 1 96.5 109 THR A CA 1
ATOM 814 C C . THR A 1 109 ? 5.762 -4.203 -10.297 1 96.5 109 THR A C 1
ATOM 816 O O . THR A 1 109 ? 5.551 -3.088 -10.781 1 96.5 109 THR A O 1
ATOM 819 N N . LEU A 1 110 ? 6.863 -4.73 -10.227 1 94.25 110 LEU A N 1
ATOM 820 C CA . LEU A 1 110 ? 8.039 -4.102 -10.82 1 94.25 110 LEU A CA 1
ATOM 821 C C . LEU A 1 110 ? 8.242 -4.562 -12.258 1 94.25 110 LEU A C 1
ATOM 823 O O . LEU A 1 110 ? 7.789 -5.648 -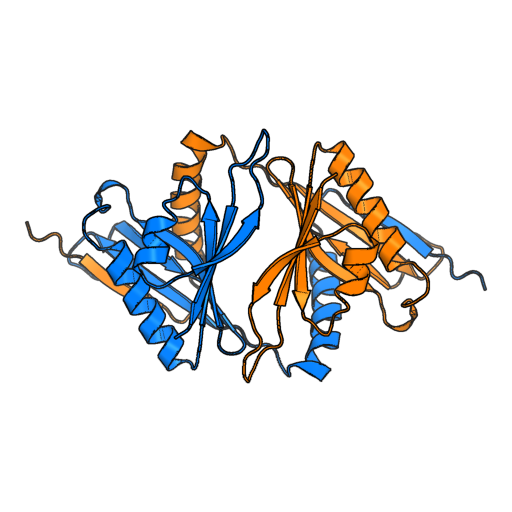12.633 1 94.25 110 LEU A O 1
ATOM 827 N N . SER A 1 111 ? 8.953 -3.787 -13.016 1 92.56 111 SER A N 1
ATOM 828 C CA . SER A 1 111 ? 9.102 -4.012 -14.453 1 92.56 111 SER A CA 1
ATOM 829 C C . SER A 1 111 ? 9.734 -5.367 -14.734 1 92.56 111 SER A C 1
ATOM 831 O O . SER A 1 111 ? 9.422 -6.008 -15.742 1 92.56 111 SER A O 1
ATOM 833 N N . PHE A 1 112 ? 10.539 -5.824 -13.844 1 88.5 112 PHE A N 1
ATOM 834 C CA . PHE A 1 112 ? 11.25 -7.07 -14.117 1 88.5 112 PHE A CA 1
ATOM 835 C C . PHE A 1 112 ? 10.438 -8.266 -13.641 1 88.5 112 PHE A C 1
ATOM 837 O O . PHE A 1 112 ? 10.766 -9.414 -13.953 1 88.5 112 PHE A O 1
ATOM 844 N N . GLN A 1 113 ? 9.281 -7.984 -12.922 1 86.75 113 GLN A N 1
ATOM 845 C CA . GLN A 1 113 ? 8.484 -9.039 -12.312 1 86.75 113 GLN A CA 1
ATOM 846 C C . GLN A 1 113 ? 7.348 -9.477 -13.242 1 86.75 113 GLN A C 1
ATOM 848 O O . GLN A 1 113 ? 6.273 -9.859 -12.781 1 86.75 113 GLN A O 1
ATOM 853 N N . ALA A 1 114 ? 7.434 -9.164 -14.586 1 80.38 114 ALA A N 1
ATOM 854 C CA . ALA A 1 114 ? 6.586 -9.727 -15.633 1 80.38 114 ALA A CA 1
ATOM 855 C C . ALA A 1 114 ? 5.211 -9.055 -15.648 1 80.38 114 ALA A C 1
ATOM 857 O O . ALA A 1 114 ? 4.188 -9.734 -15.531 1 80.38 114 ALA A O 1
ATOM 858 N N . PRO A 1 115 ? 5.164 -7.785 -15.844 1 92.06 115 PRO A N 1
ATOM 859 C CA . PRO A 1 115 ? 3.867 -7.125 -16.016 1 92.06 115 PRO A CA 1
ATOM 860 C C . PRO A 1 115 ? 3.018 -7.762 -17.109 1 92.06 115 PRO A C 1
ATOM 862 O O . PRO A 1 115 ? 1.786 -7.711 -17.047 1 92.06 115 PRO A O 1
ATOM 865 N N . VAL A 1 116 ? 3.6 -8.461 -17.953 1 94.56 116 VAL A N 1
ATOM 866 C CA . VAL A 1 116 ? 2.912 -9.117 -19.047 1 94.56 116 VAL A CA 1
ATOM 867 C C . VAL A 1 116 ? 2.055 -10.266 -18.516 1 94.56 116 VAL A C 1
ATOM 869 O O . VAL A 1 116 ? 0.957 -10.516 -19.016 1 94.56 116 VAL A O 1
ATOM 872 N N . PHE A 1 117 ? 2.611 -10.906 -17.469 1 96.44 117 PHE A N 1
ATOM 873 C CA . PHE A 1 117 ? 1.857 -11.969 -16.828 1 96.44 117 PHE A CA 1
ATOM 874 C C . PHE A 1 117 ? 0.483 -11.469 -16.391 1 96.44 117 PHE A C 1
ATOM 876 O O . PHE A 1 117 ? -0.534 -12.094 -16.703 1 96.44 117 PHE A O 1
ATOM 883 N N . TYR A 1 118 ? 0.416 -10.367 -15.727 1 98.12 118 TYR A N 1
ATOM 884 C CA . TYR A 1 118 ? -0.829 -9.82 -15.195 1 98.12 118 TYR A CA 1
ATOM 885 C C . TYR A 1 118 ? -1.715 -9.289 -16.312 1 98.12 118 TYR A C 1
ATOM 887 O O . TYR A 1 118 ? -2.941 -9.398 -16.25 1 98.12 118 TYR A O 1
ATOM 895 N N . GLN A 1 119 ? -1.081 -8.68 -17.328 1 98.06 119 GLN A N 1
ATOM 896 C CA . GLN A 1 119 ? -1.85 -8.188 -18.469 1 98.06 119 GLN A CA 1
ATOM 897 C C . GLN A 1 119 ? -2.559 -9.336 -19.188 1 98.06 119 GLN A C 1
ATOM 899 O O . GLN A 1 119 ? -3.701 -9.188 -19.625 1 98.06 119 GLN A O 1
ATOM 904 N N . LYS A 1 120 ? -1.92 -10.461 -19.297 1 97.19 120 LYS A N 1
ATOM 905 C CA . LYS A 1 120 ? -2.521 -11.641 -19.906 1 97.19 120 LYS A CA 1
ATOM 906 C C . LYS A 1 120 ? -3.705 -12.148 -19.094 1 97.19 120 LYS A C 1
ATOM 908 O O . LYS A 1 120 ? -4.578 -12.844 -19.609 1 97.19 120 LYS A O 1
ATOM 913 N N . LEU A 1 121 ? -3.699 -11.844 -17.844 1 97.81 121 LEU A N 1
ATOM 914 C CA . LEU A 1 121 ? -4.785 -12.25 -16.953 1 97.81 121 LEU A CA 1
ATOM 915 C C . LEU A 1 121 ? -5.902 -11.211 -16.953 1 97.81 121 LEU A C 1
ATOM 917 O O . LEU A 1 121 ? -6.875 -11.344 -16.203 1 97.81 121 LEU A O 1
ATOM 921 N N . GLY A 1 122 ? -5.75 -10.125 -17.703 1 98.38 122 GLY A N 1
ATOM 922 C CA . GLY A 1 122 ? -6.82 -9.148 -17.859 1 98.38 122 GLY A CA 1
ATOM 923 C C . GLY A 1 122 ? -6.574 -7.879 -17.062 1 98.38 122 GLY A C 1
ATOM 924 O O . GLY A 1 122 ? -7.426 -6.992 -17.031 1 98.38 122 GLY A O 1
ATOM 925 N N . PHE A 1 123 ? -5.383 -7.777 -16.438 1 98.69 123 PHE A N 1
ATOM 926 C CA . PHE A 1 123 ? -5.039 -6.543 -15.734 1 98.69 123 PHE A CA 1
ATOM 927 C C . PHE A 1 123 ? -4.559 -5.48 -16.719 1 98.69 123 PHE A C 1
ATOM 929 O O . PHE A 1 123 ? -3.91 -5.797 -17.719 1 98.69 123 PHE A O 1
ATOM 936 N N . GLU A 1 124 ? -4.84 -4.262 -16.406 1 98.44 124 GLU A N 1
ATOM 937 C CA . GLU A 1 124 ? -4.375 -3.104 -17.156 1 98.44 124 GLU A CA 1
ATOM 938 C C . GLU A 1 124 ? -3.473 -2.213 -16.312 1 98.44 124 GLU A C 1
ATOM 940 O O . GLU A 1 124 ? -3.736 -2.002 -15.125 1 98.44 124 GLU A O 1
ATOM 945 N N . ILE A 1 125 ? -2.48 -1.685 -16.938 1 98.12 125 ILE A N 1
ATOM 946 C CA . ILE A 1 125 ? -1.643 -0.704 -16.25 1 98.12 125 ILE A CA 1
ATOM 947 C C . ILE A 1 125 ? -2.389 0.624 -16.141 1 98.12 125 ILE A C 1
ATOM 949 O O . ILE A 1 125 ? -2.785 1.207 -17.156 1 98.12 125 ILE A O 1
ATOM 953 N N . ILE A 1 126 ? -2.539 1.074 -14.93 1 98.25 126 ILE A N 1
ATOM 954 C CA . ILE A 1 126 ? -3.322 2.289 -14.734 1 98.25 126 ILE A CA 1
ATOM 955 C C . ILE A 1 126 ? -2.414 3.414 -14.242 1 98.25 126 ILE A C 1
ATOM 957 O O . ILE A 1 126 ? -2.857 4.555 -14.078 1 98.25 126 ILE A O 1
ATOM 961 N N . GLY A 1 127 ? -1.201 3.115 -13.992 1 97.75 127 GLY A N 1
ATOM 962 C CA . GLY A 1 127 ? -0.213 4.074 -13.523 1 97.75 127 GLY A CA 1
ATOM 963 C C . GLY A 1 127 ? 1.188 3.498 -13.453 1 97.75 127 GLY A C 1
ATOM 964 O O . GLY A 1 127 ? 1.361 2.281 -13.352 1 97.75 127 GLY A O 1
ATOM 965 N N . THR A 1 128 ? 2.111 4.387 -13.523 1 97.5 128 THR A N 1
ATOM 966 C CA . THR A 1 128 ? 3.508 3.965 -13.531 1 97.5 128 THR A CA 1
ATOM 967 C C . THR A 1 128 ? 4.359 4.891 -12.664 1 97.5 128 THR A C 1
ATOM 969 O O . THR A 1 128 ? 4.195 6.109 -12.703 1 97.5 128 THR A O 1
ATOM 972 N N . VAL A 1 129 ? 5.172 4.289 -11.812 1 97.31 129 VAL A N 1
ATOM 973 C CA . VAL A 1 129 ? 6.27 4.988 -11.156 1 97.31 129 VAL A CA 1
ATOM 974 C C . VAL A 1 129 ? 7.559 4.789 -11.945 1 97.31 129 VAL A C 1
ATOM 976 O O . VAL A 1 129 ? 8.008 3.654 -12.133 1 97.31 129 VAL A O 1
ATOM 979 N N . PRO A 1 130 ? 8.133 5.836 -12.406 1 96.38 130 PRO A N 1
ATOM 980 C CA . PRO A 1 130 ? 9.328 5.672 -13.227 1 96.38 130 PRO A CA 1
ATOM 981 C C . PRO A 1 130 ? 10.508 5.082 -12.453 1 96.38 130 PRO A C 1
ATOM 983 O O . PRO A 1 130 ? 10.555 5.199 -11.227 1 96.38 130 PRO A O 1
ATOM 986 N N . SER A 1 131 ? 11.383 4.477 -13.188 1 95.38 131 SER A N 1
ATOM 987 C CA . SER A 1 131 ? 12.594 3.941 -12.57 1 95.38 131 SER A CA 1
ATOM 988 C C . SER A 1 131 ? 13.477 5.059 -12.023 1 95.38 131 SER A C 1
ATOM 990 O O . SER A 1 131 ? 13.398 6.199 -12.477 1 95.38 131 SER A O 1
ATOM 992 N N . THR A 1 132 ? 14.227 4.738 -10.992 1 93.69 132 THR A N 1
ATOM 993 C CA . THR A 1 132 ? 15.289 5.574 -10.453 1 93.69 132 THR A CA 1
ATOM 994 C C . THR A 1 132 ? 16.609 4.816 -10.422 1 93.69 132 THR A C 1
ATOM 996 O O . THR A 1 132 ? 16.719 3.717 -10.977 1 93.69 132 THR A O 1
ATOM 999 N N . ALA A 1 133 ? 17.641 5.465 -9.891 1 90.38 133 ALA A N 1
ATOM 1000 C CA . ALA A 1 133 ? 18.938 4.816 -9.781 1 90.38 133 ALA A CA 1
ATOM 1001 C C . ALA A 1 133 ? 18.859 3.572 -8.898 1 90.38 133 ALA A C 1
ATOM 1003 O O . ALA A 1 133 ? 19.609 2.609 -9.102 1 90.38 133 ALA A O 1
ATOM 1004 N N . LYS A 1 134 ? 17.844 3.496 -8.023 1 90.62 134 LYS A N 1
ATOM 1005 C CA . LYS A 1 134 ? 17.844 2.436 -7.023 1 90.62 134 LYS A CA 1
ATOM 1006 C C . LYS A 1 134 ? 16.594 1.561 -7.16 1 90.62 134 LYS A C 1
ATOM 1008 O O . LYS A 1 134 ? 16.453 0.572 -6.438 1 90.62 134 LYS A O 1
ATOM 1013 N N . SER A 1 135 ? 15.719 1.933 -8.023 1 90.88 135 SER A N 1
ATOM 1014 C CA . SER A 1 135 ? 14.484 1.179 -8.172 1 90.88 135 SER A CA 1
ATOM 1015 C C . SER A 1 135 ? 14.055 1.098 -9.633 1 90.88 135 SER A C 1
ATOM 1017 O O . SER A 1 135 ? 14.117 2.092 -10.359 1 90.88 135 SER A O 1
ATOM 1019 N N . PRO A 1 136 ? 13.594 -0.065 -10.031 1 93.62 136 PRO A N 1
ATOM 1020 C CA . PRO A 1 136 ? 13.016 -0.163 -11.375 1 93.62 136 PRO A CA 1
ATOM 1021 C C . PRO A 1 136 ? 11.641 0.483 -11.469 1 93.62 136 PRO A C 1
ATOM 1023 O O . PRO A 1 136 ? 11.117 0.994 -10.477 1 93.62 136 PRO A O 1
ATOM 1026 N N . GLU A 1 137 ? 11.172 0.534 -12.68 1 96.19 137 GLU A N 1
ATOM 1027 C CA . GLU A 1 137 ? 9.812 1.015 -12.914 1 96.19 137 GLU A CA 1
ATOM 1028 C C . GLU A 1 137 ? 8.789 0.15 -12.18 1 96.19 137 GLU A C 1
ATOM 1030 O O . GLU A 1 137 ? 8.938 -1.072 -12.109 1 96.19 137 GLU A O 1
ATOM 1035 N N . ARG A 1 138 ? 7.844 0.768 -11.586 1 96.88 138 ARG A N 1
ATOM 1036 C CA . ARG A 1 138 ? 6.742 0.08 -10.922 1 96.88 138 ARG A CA 1
ATOM 1037 C C . ARG A 1 138 ? 5.418 0.357 -11.625 1 96.88 138 ARG A C 1
ATOM 1039 O O . ARG A 1 138 ? 5.137 1.498 -12 1 96.88 138 ARG A O 1
ATOM 1046 N N . TYR A 1 139 ? 4.609 -0.658 -11.797 1 98.06 139 TYR A N 1
ATOM 1047 C CA . TYR A 1 139 ? 3.312 -0.561 -12.461 1 98.06 139 TYR A CA 1
ATOM 1048 C C . TYR A 1 139 ? 2.176 -0.803 -11.477 1 98.06 139 TYR A C 1
ATOM 1050 O O . TYR A 1 139 ? 2.209 -1.766 -10.703 1 98.06 139 TYR A O 1
ATOM 1058 N N . PHE A 1 140 ? 1.23 0.068 -11.477 1 98.44 140 PHE A N 1
ATOM 1059 C CA . PHE A 1 140 ? -0.045 -0.194 -10.812 1 98.44 140 PHE A CA 1
ATOM 1060 C C . PHE A 1 140 ? -1.028 -0.846 -11.781 1 98.44 140 PHE A C 1
ATOM 1062 O O . PHE A 1 140 ? -1.238 -0.351 -12.891 1 98.44 140 PHE A O 1
ATOM 1069 N N . LEU A 1 141 ? -1.618 -1.954 -11.375 1 98.62 141 LEU A N 1
ATOM 1070 C CA . LEU A 1 141 ? -2.479 -2.711 -12.273 1 98.62 141 LEU A CA 1
ATOM 1071 C C . LEU A 1 141 ? -3.867 -2.896 -11.672 1 98.62 141 LEU A C 1
ATOM 1073 O O . LEU A 1 141 ? -4.008 -3.059 -10.461 1 98.62 141 LEU A O 1
ATOM 1077 N N . LEU A 1 142 ? -4.793 -2.891 -12.516 1 98.69 142 LEU A N 1
ATOM 1078 C CA . LEU A 1 142 ? -6.199 -3.033 -12.148 1 98.69 142 LEU A CA 1
ATOM 1079 C C . LEU A 1 142 ? -6.918 -3.98 -13.102 1 98.69 142 LEU A C 1
ATOM 1081 O O . LEU A 1 142 ? -6.719 -3.914 -14.312 1 98.69 142 LEU A O 1
ATOM 1085 N N . LYS A 1 143 ? -7.664 -4.828 -12.602 1 98.62 143 LYS A N 1
ATOM 1086 C CA . LYS A 1 143 ? -8.578 -5.664 -13.383 1 98.62 143 LYS A CA 1
ATOM 1087 C C . LYS A 1 143 ? -10.023 -5.461 -12.93 1 98.62 143 LYS A C 1
ATOM 1089 O O . LYS A 1 143 ? -10.328 -5.559 -11.742 1 98.62 143 LYS A O 1
ATOM 1094 N N . ARG A 1 144 ? -10.836 -5.172 -13.828 1 97.62 144 ARG A N 1
ATOM 1095 C CA . ARG A 1 144 ? -12.266 -5.086 -13.555 1 97.62 144 ARG A CA 1
ATOM 1096 C C . ARG A 1 144 ? -12.945 -6.426 -13.797 1 97.62 144 ARG A C 1
ATOM 1098 O O . ARG A 1 144 ? -12.648 -7.113 -14.773 1 97.62 144 ARG A O 1
ATOM 1105 N N . PHE A 1 145 ? -13.641 -6.766 -12.789 1 96.5 145 PHE A N 1
ATOM 1106 C CA . PHE A 1 145 ? -14.359 -8.031 -12.922 1 96.5 145 PHE A CA 1
ATOM 1107 C C . PHE A 1 145 ? -15.602 -7.863 -13.781 1 96.5 145 PHE A C 1
ATOM 1109 O O . PHE A 1 145 ? -16.234 -6.805 -13.781 1 96.5 145 PHE A O 1
ATOM 1116 N N . MET B 1 1 ? 6.039 -38.406 -12.328 1 38.12 1 MET B N 1
ATOM 1117 C CA . MET B 1 1 ? 5.344 -38.406 -11.047 1 38.12 1 MET B CA 1
ATOM 1118 C C . MET B 1 1 ? 4.453 -37.188 -10.891 1 38.12 1 MET B C 1
ATOM 1120 O O . MET B 1 1 ? 4.906 -36.062 -11.109 1 38.12 1 MET B O 1
ATOM 1124 N N . ASP B 1 2 ? 3.236 -37.312 -11.094 1 48.28 2 ASP B N 1
ATOM 1125 C CA . ASP B 1 2 ? 2.234 -36.25 -11.133 1 48.28 2 ASP B CA 1
ATOM 1126 C C . ASP B 1 2 ? 2.307 -35.375 -9.875 1 48.28 2 ASP B C 1
ATOM 1128 O O . ASP B 1 2 ? 2.047 -35.875 -8.773 1 48.28 2 ASP B O 1
ATOM 1132 N N . VAL B 1 3 ? 3.361 -34.625 -9.781 1 56.5 3 VAL B N 1
ATOM 1133 C CA . VAL B 1 3 ? 3.549 -33.781 -8.602 1 56.5 3 VAL B CA 1
ATOM 1134 C C . VAL B 1 3 ? 2.191 -33.312 -8.078 1 56.5 3 VAL B C 1
ATOM 1136 O O . VAL B 1 3 ? 1.427 -32.688 -8.805 1 56.5 3 VAL B O 1
ATOM 1139 N N . LYS B 1 4 ? 1.715 -34.094 -7.043 1 71.94 4 LYS B N 1
ATOM 1140 C CA . LYS B 1 4 ? 0.428 -33.781 -6.418 1 71.94 4 LYS B CA 1
ATOM 1141 C C . LYS B 1 4 ? 0.437 -32.406 -5.77 1 71.94 4 LYS B C 1
ATOM 1143 O O . LYS B 1 4 ? 1.378 -32.062 -5.055 1 71.94 4 LYS B O 1
ATOM 1148 N N . MET B 1 5 ? -0.132 -31.531 -6.324 1 84.25 5 MET B N 1
ATOM 1149 C CA . MET B 1 5 ? -0.279 -30.156 -5.836 1 84.25 5 MET B CA 1
ATOM 1150 C C . MET B 1 5 ? -1.614 -29.984 -5.125 1 84.25 5 MET B C 1
ATOM 1152 O O . MET B 1 5 ? -2.637 -30.5 -5.57 1 84.25 5 MET B O 1
ATOM 1156 N N . ASN B 1 6 ? -1.503 -29.531 -3.896 1 89.5 6 ASN B N 1
ATOM 1157 C CA . ASN B 1 6 ? -2.705 -29.172 -3.15 1 89.5 6 ASN B CA 1
ATOM 1158 C C . ASN B 1 6 ? -2.896 -27.656 -3.084 1 89.5 6 ASN B C 1
ATOM 1160 O O . ASN B 1 6 ? -1.957 -26.922 -2.771 1 89.5 6 ASN B O 1
ATOM 1164 N N . ILE B 1 7 ? -4.066 -27.219 -3.396 1 92.56 7 ILE B N 1
ATOM 1165 C CA . ILE B 1 7 ? -4.391 -25.797 -3.35 1 92.56 7 ILE B CA 1
ATOM 1166 C C . ILE B 1 7 ? -5.422 -25.531 -2.254 1 92.56 7 ILE B C 1
ATOM 1168 O O . ILE B 1 7 ? -6.453 -26.219 -2.191 1 92.56 7 ILE B O 1
ATOM 1172 N N . ASP B 1 8 ? -5.094 -24.641 -1.353 1 93.5 8 ASP B N 1
ATOM 1173 C CA . ASP B 1 8 ? -5.984 -24.266 -0.257 1 93.5 8 ASP B CA 1
ATOM 1174 C C . ASP B 1 8 ? -6.398 -22.797 -0.355 1 93.5 8 ASP B C 1
ATOM 1176 O O . ASP B 1 8 ? -5.59 -21.938 -0.716 1 93.5 8 ASP B O 1
ATOM 1180 N N . VAL B 1 9 ? -7.637 -22.531 -0.036 1 95.81 9 VAL B N 1
ATOM 1181 C CA . VAL B 1 9 ? -8.156 -21.172 0.099 1 95.81 9 VAL B CA 1
ATOM 1182 C C . VAL B 1 9 ? -8.242 -20.797 1.576 1 95.81 9 VAL B C 1
ATOM 1184 O O . VAL B 1 9 ? -8.859 -21.516 2.371 1 95.81 9 VAL B O 1
ATOM 1187 N N . LEU B 1 10 ? -7.609 -19.797 1.938 1 95.75 10 LEU B N 1
ATOM 1188 C CA . LEU B 1 10 ? -7.582 -19.328 3.316 1 95.75 10 LEU B CA 1
ATOM 1189 C C . LEU B 1 10 ? -8.391 -18.047 3.467 1 95.75 10 LEU B C 1
ATOM 1191 O O . LEU B 1 10 ? -8.156 -17.078 2.744 1 95.75 10 LEU B O 1
ATOM 1195 N N . HIS B 1 11 ? -9.273 -18 4.461 1 95.5 11 HIS B N 1
ATOM 1196 C CA . HIS B 1 11 ? -10.164 -16.859 4.656 1 95.5 11 HIS B CA 1
ATOM 1197 C C . HIS B 1 11 ? -9.805 -16.094 5.922 1 95.5 11 HIS B C 1
ATOM 1199 O O . HIS B 1 11 ? -10.391 -15.047 6.207 1 95.5 11 HIS B O 1
ATOM 1205 N N . GLU B 1 12 ? -8.859 -16.641 6.641 1 94.19 12 GLU B N 1
ATOM 1206 C CA . GLU B 1 12 ? -8.375 -16 7.855 1 94.19 12 GLU B CA 1
ATOM 1207 C C . GLU B 1 12 ? -6.914 -15.578 7.707 1 94.19 12 GLU B C 1
ATOM 1209 O O . GLU B 1 12 ? -6.227 -16.016 6.781 1 94.19 12 GLU B O 1
ATOM 1214 N N . GLU B 1 13 ? -6.531 -14.727 8.609 1 93.06 13 GLU B N 1
ATOM 1215 C CA . GLU B 1 13 ? -5.133 -14.305 8.594 1 93.06 13 GLU B CA 1
ATOM 1216 C 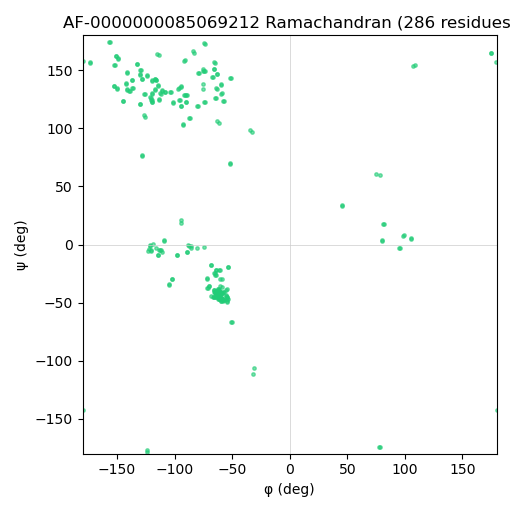C . GLU B 1 13 ? -4.195 -15.5 8.766 1 93.06 13 GLU B C 1
ATOM 1218 O O . GLU B 1 13 ? -4.438 -16.375 9.602 1 93.06 13 GLU B O 1
ATOM 1223 N N . ALA B 1 14 ? -3.252 -15.578 7.898 1 94.31 14 ALA B N 1
ATOM 1224 C CA . ALA B 1 14 ? -2.168 -16.562 7.973 1 94.31 14 ALA B CA 1
ATOM 1225 C C . ALA B 1 14 ? -0.807 -15.875 7.844 1 94.31 14 ALA B C 1
ATOM 1227 O O . ALA B 1 14 ? -0.164 -15.953 6.797 1 94.31 14 ALA B O 1
ATOM 1228 N N . PRO B 1 15 ? -0.408 -15.258 8.953 1 95.44 15 PRO B N 1
ATOM 1229 C CA . PRO B 1 15 ? 0.783 -14.414 8.859 1 95.44 15 PRO B CA 1
ATOM 1230 C C . PRO B 1 15 ? 2.027 -15.18 8.43 1 95.44 15 PRO B C 1
ATOM 1232 O O . PRO B 1 15 ? 2.852 -14.656 7.676 1 95.44 15 PRO B O 1
ATOM 1235 N N . ALA B 1 16 ? 2.148 -16.438 8.875 1 94.81 16 ALA B N 1
ATOM 1236 C CA . ALA B 1 16 ? 3.324 -17.219 8.516 1 94.81 16 ALA B CA 1
ATOM 1237 C C . ALA B 1 16 ? 3.367 -17.484 7.016 1 94.81 16 ALA B C 1
ATOM 1239 O O . ALA B 1 16 ? 4.434 -17.422 6.398 1 94.81 16 ALA B O 1
ATOM 1240 N N . ILE B 1 17 ? 2.238 -17.797 6.469 1 94.44 17 ILE B N 1
ATOM 1241 C CA . ILE B 1 17 ? 2.141 -18.047 5.035 1 94.44 17 ILE B CA 1
ATOM 1242 C C . ILE B 1 17 ? 2.416 -16.75 4.266 1 94.44 17 ILE B C 1
ATOM 1244 O O . ILE B 1 17 ? 3.182 -16.75 3.297 1 94.44 17 ILE B O 1
ATOM 1248 N N . PHE B 1 18 ? 1.801 -15.695 4.738 1 96.31 18 PHE B N 1
ATOM 1249 C CA . PHE B 1 18 ? 2.027 -14.398 4.105 1 96.31 18 PHE B CA 1
ATOM 1250 C C . PHE B 1 18 ? 3.508 -14.039 4.121 1 96.31 18 PHE B C 1
ATOM 1252 O O . PHE B 1 18 ? 4.078 -13.688 3.088 1 96.31 18 PHE B O 1
ATOM 1259 N N . ASP B 1 19 ? 4.09 -14.18 5.227 1 96 19 ASP B N 1
ATOM 1260 C CA . ASP B 1 19 ? 5.508 -13.867 5.375 1 96 19 ASP B CA 1
ATOM 1261 C C . ASP B 1 19 ? 6.359 -14.734 4.453 1 96 19 ASP B C 1
ATOM 1263 O O . ASP B 1 19 ? 7.32 -14.25 3.852 1 96 19 ASP B O 1
ATOM 1267 N N . ALA B 1 20 ? 6.004 -15.977 4.367 1 95.44 20 ALA B N 1
ATOM 1268 C CA . ALA B 1 20 ? 6.754 -16.891 3.51 1 95.44 20 ALA B CA 1
ATOM 1269 C C . ALA B 1 20 ? 6.652 -16.484 2.045 1 95.44 20 ALA B C 1
ATOM 1271 O O . ALA B 1 20 ? 7.641 -16.531 1.308 1 95.44 20 ALA B O 1
ATOM 1272 N N . LEU B 1 21 ? 5.469 -16.109 1.625 1 95.88 21 LEU B N 1
ATOM 1273 C CA . LEU B 1 21 ? 5.281 -15.641 0.257 1 95.88 21 LEU B CA 1
ATOM 1274 C C . LEU B 1 21 ? 6.098 -14.375 -0.003 1 95.88 21 LEU B C 1
ATOM 1276 O O . LEU B 1 21 ? 6.785 -14.273 -1.021 1 95.88 21 LEU B O 1
ATOM 1280 N N . VAL B 1 22 ? 6 -13.438 0.923 1 94.81 22 VAL B N 1
ATOM 1281 C CA . VAL B 1 22 ? 6.719 -12.18 0.796 1 94.81 22 VAL B CA 1
ATOM 1282 C C . VAL B 1 22 ? 8.219 -12.445 0.758 1 94.81 22 VAL B C 1
ATOM 1284 O O . VAL B 1 22 ? 8.945 -11.828 -0.027 1 94.81 22 VAL B O 1
ATOM 1287 N N . ASP B 1 23 ? 8.695 -13.336 1.603 1 93.25 23 ASP B N 1
ATOM 1288 C CA . ASP B 1 23 ? 10.109 -13.711 1.613 1 93.25 23 ASP B CA 1
ATOM 1289 C C . ASP B 1 23 ? 10.539 -14.281 0.264 1 93.25 23 ASP B C 1
ATOM 1291 O O . ASP B 1 23 ? 11.656 -14.039 -0.191 1 93.25 23 ASP B O 1
ATOM 1295 N N . GLY B 1 24 ? 9.719 -15.125 -0.322 1 92.81 24 GLY B N 1
ATOM 1296 C CA . GLY B 1 24 ? 10 -15.625 -1.656 1 92.81 24 GLY B CA 1
ATOM 1297 C C . GLY B 1 24 ? 10.203 -14.523 -2.68 1 92.81 24 GLY B C 1
ATOM 1298 O O . GLY B 1 24 ? 11.156 -14.562 -3.463 1 92.81 24 GLY B O 1
ATOM 1299 N N . VAL B 1 25 ? 9.32 -13.547 -2.594 1 92.56 25 VAL B N 1
ATOM 1300 C CA . VAL B 1 25 ? 9.43 -12.422 -3.512 1 92.56 25 VAL B CA 1
ATOM 1301 C C . VAL B 1 25 ? 10.719 -11.648 -3.225 1 92.56 25 VAL B C 1
ATOM 1303 O O . VAL B 1 25 ? 11.438 -11.258 -4.148 1 92.56 25 VAL B O 1
ATOM 1306 N N . ARG B 1 26 ? 10.984 -11.398 -1.935 1 90.06 26 ARG B N 1
ATOM 1307 C CA . ARG B 1 26 ? 12.172 -10.656 -1.527 1 90.06 26 ARG B CA 1
ATOM 1308 C C . ARG B 1 26 ? 13.438 -11.344 -2.035 1 90.06 26 ARG B C 1
ATOM 1310 O O . ARG B 1 26 ? 14.383 -10.672 -2.459 1 90.06 26 ARG B O 1
ATOM 1317 N N . GLN B 1 27 ? 13.492 -12.633 -1.982 1 88.81 27 GLN B N 1
ATOM 1318 C CA . GLN B 1 27 ? 14.648 -13.391 -2.465 1 88.81 27 GLN B CA 1
ATOM 1319 C C . GLN B 1 27 ? 14.828 -13.211 -3.971 1 88.81 27 GLN B C 1
ATOM 1321 O O . GLN B 1 27 ? 15.953 -13.086 -4.453 1 88.81 27 GLN B O 1
ATOM 1326 N N . HIS B 1 28 ? 13.719 -13.203 -4.613 1 86.19 28 HIS B N 1
ATOM 1327 C CA . HIS B 1 28 ? 13.766 -12.977 -6.051 1 86.19 28 HIS B CA 1
ATOM 1328 C C . HIS B 1 28 ? 14.258 -11.57 -6.371 1 86.19 28 HIS B C 1
ATOM 1330 O O . HIS B 1 28 ? 15.023 -11.367 -7.312 1 86.19 28 HIS B O 1
ATOM 1336 N N . ASN B 1 29 ? 13.812 -10.602 -5.562 1 85.81 29 ASN B N 1
ATOM 1337 C CA . ASN B 1 29 ? 14.141 -9.195 -5.77 1 85.81 29 ASN B CA 1
ATOM 1338 C C . ASN B 1 29 ? 15.602 -8.906 -5.422 1 85.81 29 ASN B C 1
ATOM 1340 O O . ASN B 1 29 ? 16.203 -7.969 -5.957 1 85.81 29 ASN B O 1
ATOM 1344 N N . PHE B 1 30 ? 16.094 -9.703 -4.504 1 82.19 30 PHE B N 1
ATOM 1345 C CA . PHE B 1 30 ? 17.438 -9.492 -4 1 82.19 30 PHE B CA 1
ATOM 1346 C C . PHE B 1 30 ? 18.438 -9.461 -5.145 1 82.19 30 PHE B C 1
ATOM 1348 O O . PHE B 1 30 ? 19.344 -8.617 -5.172 1 82.19 30 PHE B O 1
ATOM 1355 N N . ALA B 1 31 ? 18.312 -10.383 -6.043 1 79.06 31 ALA B N 1
ATOM 1356 C CA . ALA B 1 31 ? 19.234 -10.492 -7.164 1 79.06 31 ALA B CA 1
ATOM 1357 C C . ALA B 1 31 ? 19.156 -9.266 -8.062 1 79.06 31 ALA B C 1
ATOM 1359 O O . ALA B 1 31 ? 20.141 -8.906 -8.711 1 79.06 31 ALA B O 1
ATOM 1360 N N . HIS B 1 32 ? 18.078 -8.57 -8 1 79.81 32 HIS B N 1
ATOM 1361 C CA . HIS B 1 32 ? 17.859 -7.492 -8.953 1 79.81 32 HIS B CA 1
ATOM 1362 C C . HIS B 1 32 ? 18.078 -6.129 -8.297 1 79.81 32 HIS B C 1
ATOM 1364 O O . HIS B 1 32 ? 18.516 -5.184 -8.961 1 79.81 32 HIS B O 1
ATOM 1370 N N . MET B 1 33 ? 17.734 -5.926 -7.004 1 80.31 33 MET B N 1
ATOM 1371 C CA . MET B 1 33 ? 17.688 -4.602 -6.391 1 80.31 33 MET B CA 1
ATOM 1372 C C . MET B 1 33 ? 18.609 -4.535 -5.172 1 80.31 33 MET B C 1
ATOM 1374 O O . MET B 1 33 ? 18.844 -3.453 -4.637 1 80.31 33 MET B O 1
ATOM 1378 N N . GLY B 1 34 ? 19.234 -5.688 -4.816 1 76.12 34 GLY B N 1
ATOM 1379 C CA . GLY B 1 34 ? 20.016 -5.738 -3.586 1 76.12 34 GLY B CA 1
ATOM 1380 C C . GLY B 1 34 ? 19.156 -5.863 -2.346 1 76.12 34 GLY B C 1
ATOM 1381 O O . GLY B 1 34 ? 17.938 -6.059 -2.443 1 76.12 34 GLY B O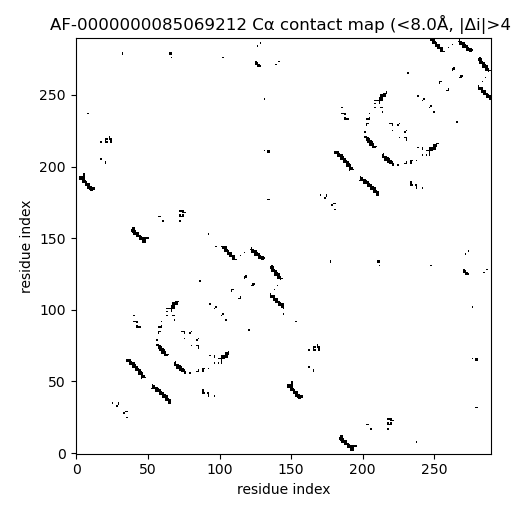 1
ATOM 1382 N N . PRO B 1 35 ? 19.781 -5.797 -1.18 1 75.69 35 PRO B N 1
ATOM 1383 C CA . PRO B 1 35 ? 19 -5.949 0.057 1 75.69 35 PRO B CA 1
ATOM 1384 C C . PRO B 1 35 ? 17.984 -4.832 0.258 1 75.69 35 PRO B C 1
ATOM 1386 O O . PRO B 1 35 ? 18.25 -3.68 -0.093 1 75.69 35 PRO B O 1
ATOM 1389 N N . GLU B 1 36 ? 16.797 -5.27 0.634 1 75.44 36 GLU B N 1
ATOM 1390 C CA . GLU B 1 36 ? 15.75 -4.309 0.961 1 75.44 36 GLU B CA 1
ATOM 1391 C C . GLU B 1 36 ? 15.93 -3.758 2.373 1 75.44 36 GLU B C 1
ATOM 1393 O O . GLU B 1 36 ? 16.094 -4.523 3.326 1 75.44 36 GLU B O 1
ATOM 1398 N N . SER B 1 37 ? 16.125 -2.381 2.49 1 82.25 37 SER B N 1
ATOM 1399 C CA . SER B 1 37 ? 16.078 -1.771 3.814 1 82.25 37 SER B CA 1
ATOM 1400 C C . SER B 1 37 ? 15.07 -0.621 3.852 1 82.25 37 SER B C 1
ATOM 1402 O O . SER B 1 37 ? 15.141 0.3 3.035 1 82.25 37 SER B O 1
ATOM 1404 N N . SER B 1 38 ? 14.031 -0.835 4.516 1 92.69 38 SER B N 1
ATOM 1405 C CA . SER B 1 38 ? 13.07 0.231 4.773 1 92.69 38 SER B CA 1
ATOM 1406 C C . SER B 1 38 ? 13.328 0.896 6.117 1 92.69 38 SER B C 1
ATOM 1408 O O . SER B 1 38 ? 13.68 0.225 7.094 1 92.69 38 SER B O 1
ATOM 1410 N N . LYS B 1 39 ? 13.289 2.244 6.164 1 95.94 39 LYS B N 1
ATOM 1411 C CA . LYS B 1 39 ? 13.438 3.016 7.395 1 95.94 39 LYS B CA 1
ATOM 1412 C C . LYS B 1 39 ? 12.195 3.857 7.668 1 95.94 39 LYS B C 1
ATOM 1414 O O . LYS B 1 39 ? 11.781 4.664 6.832 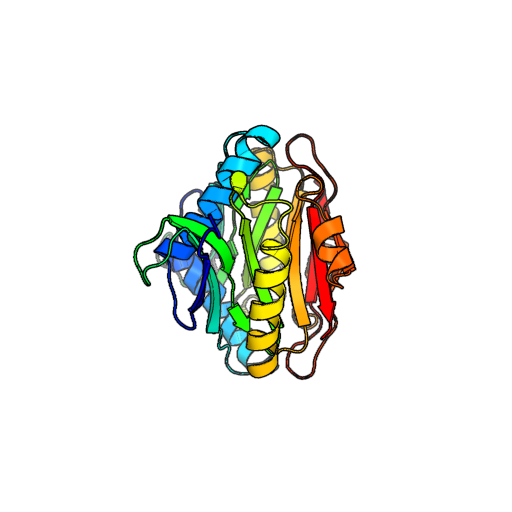1 95.94 39 LYS B O 1
ATOM 1419 N N . PRO B 1 40 ? 11.656 3.645 8.82 1 97.88 40 PRO B N 1
ATOM 1420 C CA . PRO B 1 40 ? 10.477 4.445 9.156 1 97.88 40 PRO B CA 1
ATOM 1421 C C . PRO B 1 40 ? 10.773 5.938 9.234 1 97.88 40 PRO B C 1
ATOM 1423 O O . PRO B 1 40 ? 11.891 6.332 9.594 1 97.88 40 PRO B O 1
ATOM 1426 N N . LEU B 1 41 ? 9.812 6.766 8.867 1 98.38 41 LEU B N 1
ATOM 1427 C CA . LEU B 1 41 ? 9.859 8.219 8.984 1 98.38 41 LEU B CA 1
ATOM 1428 C C . LEU B 1 41 ? 8.484 8.789 9.305 1 98.38 41 LEU B C 1
ATOM 1430 O O . LEU B 1 41 ? 7.504 8.469 8.633 1 98.38 41 LEU B O 1
ATOM 1434 N N . ALA B 1 42 ? 8.414 9.508 10.375 1 98.56 42 ALA B N 1
ATOM 1435 C CA . ALA B 1 42 ? 7.188 10.219 10.727 1 98.56 42 ALA B CA 1
ATOM 1436 C C . ALA B 1 42 ? 7.492 11.633 11.211 1 98.56 42 ALA B C 1
ATOM 1438 O O . ALA B 1 42 ? 8.531 11.875 11.836 1 98.56 42 ALA B O 1
ATOM 1439 N N . VAL B 1 43 ? 6.699 12.562 10.867 1 98.06 43 VAL B N 1
ATOM 1440 C CA . VAL B 1 43 ? 6.668 13.922 11.406 1 98.06 43 VAL B CA 1
ATOM 1441 C C . VAL B 1 43 ? 5.301 14.188 12.039 1 98.06 43 VAL B C 1
ATOM 1443 O O . VAL B 1 43 ? 4.27 14.055 11.383 1 98.06 43 VAL B O 1
ATOM 1446 N N . VAL B 1 44 ? 5.355 14.547 13.32 1 97.12 44 VAL B N 1
ATOM 1447 C CA . VAL B 1 44 ? 4.086 14.648 14.031 1 97.12 44 VAL B CA 1
ATOM 1448 C C . VAL B 1 44 ? 4.004 15.992 14.758 1 97.12 44 VAL B C 1
ATOM 1450 O O . VAL B 1 44 ? 5.031 16.578 15.109 1 97.12 44 VAL B O 1
ATOM 1453 N N . ALA B 1 45 ? 2.781 16.453 14.883 1 95.75 45 ALA B N 1
ATOM 1454 C CA . ALA B 1 45 ? 2.492 17.703 15.594 1 95.75 45 ALA B CA 1
ATOM 1455 C C . ALA B 1 45 ? 1.613 17.438 16.812 1 95.75 45 ALA B C 1
ATOM 1457 O O . ALA B 1 45 ? 0.625 16.703 16.734 1 95.75 45 ALA B O 1
ATOM 1458 N N . HIS B 1 46 ? 1.937 17.984 17.906 1 93.12 46 HIS B N 1
ATOM 1459 C CA . HIS B 1 46 ? 1.161 17.938 19.141 1 93.12 46 HIS B CA 1
ATOM 1460 C C . HIS B 1 46 ? 0.77 19.344 19.594 1 93.12 46 HIS B C 1
ATOM 1462 O O . HIS B 1 46 ? 1.524 20.297 19.406 1 93.12 46 HIS B O 1
ATOM 1468 N N . ASP B 1 47 ? -0.539 19.391 20.125 1 86.94 47 ASP B N 1
ATOM 1469 C CA . ASP B 1 47 ? -1.006 20.641 20.688 1 86.94 47 ASP B CA 1
ATOM 1470 C C . ASP B 1 47 ? -0.38 20.891 22.062 1 86.94 47 ASP B C 1
ATOM 1472 O O . ASP B 1 47 ? -0.512 20.062 22.969 1 86.94 47 ASP B O 1
ATOM 1476 N N . GLY B 1 48 ? 0.109 22.094 22.312 1 72.81 48 GLY B N 1
ATOM 1477 C CA . GLY B 1 48 ? 0.579 22.516 23.625 1 72.81 48 GLY B CA 1
ATOM 1478 C C . GLY B 1 48 ? 2.086 22.672 23.703 1 72.81 48 GLY B C 1
ATOM 1479 O O . GLY B 1 48 ? 2.797 22.312 22.766 1 72.81 48 GLY B O 1
ATOM 1480 N N . ASP B 1 49 ? 2.498 23.5 24.609 1 57.03 49 ASP B N 1
ATOM 1481 C CA . ASP B 1 49 ? 3.889 23.875 24.859 1 57.03 49 ASP B CA 1
ATOM 1482 C C . ASP B 1 49 ? 4.77 22.641 25 1 57.03 49 ASP B C 1
ATOM 1484 O O . ASP B 1 49 ? 5.965 22.672 24.703 1 57.03 49 ASP B O 1
ATOM 1488 N N . ASN B 1 50 ? 4.496 21.859 26.156 1 51.69 50 ASN B N 1
ATOM 1489 C CA . ASN B 1 50 ? 5.516 20.922 26.609 1 51.69 50 ASN B CA 1
ATOM 1490 C C . ASN B 1 50 ? 5.559 19.688 25.719 1 51.69 50 ASN B C 1
ATOM 1492 O O . ASN B 1 50 ? 4.547 19.297 25.125 1 51.69 50 ASN B O 1
ATOM 1496 N N . ASN B 1 51 ? 6.762 18.984 25.562 1 51.06 51 ASN B N 1
ATOM 1497 C CA . ASN B 1 51 ? 7.289 17.891 24.734 1 51.06 51 ASN B CA 1
ATOM 1498 C C . ASN B 1 51 ? 6.195 16.891 24.375 1 51.06 51 ASN B C 1
ATOM 1500 O O . ASN B 1 51 ? 5.098 17.266 23.984 1 51.06 51 ASN B O 1
ATOM 1504 N N . ALA B 1 52 ? 6.277 15.617 24.953 1 54.97 52 ALA B N 1
ATOM 1505 C CA . ALA B 1 52 ? 5.781 14.258 24.766 1 54.97 52 ALA B CA 1
ATOM 1506 C C . ALA B 1 52 ? 4.312 14.148 25.172 1 54.97 52 ALA B C 1
ATOM 1508 O O . ALA B 1 52 ? 3.668 13.125 24.922 1 54.97 52 ALA B O 1
ATOM 1509 N N . SER B 1 53 ? 3.73 15.359 25.688 1 62.16 53 SER B N 1
ATOM 1510 C CA . SER B 1 53 ? 2.51 15.055 26.422 1 62.16 53 SER B CA 1
ATOM 1511 C C . SER B 1 53 ? 1.287 15.672 25.75 1 62.16 53 SER B C 1
ATOM 1513 O O . SER B 1 53 ? 0.155 15.445 26.188 1 62.16 53 SER B O 1
ATOM 1515 N N . GLY B 1 54 ? 1.491 16.422 24.672 1 82.12 54 GLY B N 1
ATOM 1516 C CA . GLY B 1 54 ? 0.297 17.031 24.109 1 82.12 54 GLY B CA 1
ATOM 1517 C C . GLY B 1 54 ? -0.479 16.109 23.188 1 82.12 54 GLY B C 1
ATOM 1518 O O . GLY B 1 54 ? -0.006 15.031 22.844 1 82.12 54 GLY B O 1
ATOM 1519 N N . LYS B 1 55 ? -1.738 16.594 22.969 1 89.44 55 LYS B N 1
ATOM 1520 C CA . LYS B 1 55 ? -2.623 15.859 22.062 1 89.44 55 LYS B CA 1
ATOM 1521 C C . LYS B 1 55 ? -2.09 15.852 20.641 1 89.44 55 LYS B C 1
ATOM 1523 O O . LYS B 1 55 ? -1.679 16.891 20.125 1 89.44 55 LYS B O 1
ATOM 1528 N N . LEU B 1 56 ? -1.96 14.711 20.078 1 94.31 56 LEU B N 1
ATOM 1529 C CA . LEU B 1 56 ? -1.604 14.594 18.672 1 94.31 56 LEU B CA 1
ATOM 1530 C C . LEU B 1 56 ? -2.611 15.32 17.781 1 94.31 56 LEU B C 1
ATOM 1532 O O . LEU B 1 56 ? -3.812 15.055 17.859 1 94.31 56 LEU B O 1
ATOM 1536 N N . ILE B 1 57 ? -2.109 16.266 16.969 1 95.19 57 ILE B N 1
ATOM 1537 C CA . ILE B 1 57 ? -3.066 17.031 16.172 1 95.19 57 ILE B CA 1
ATOM 1538 C C . ILE B 1 57 ? -2.76 16.875 14.688 1 95.19 57 ILE B C 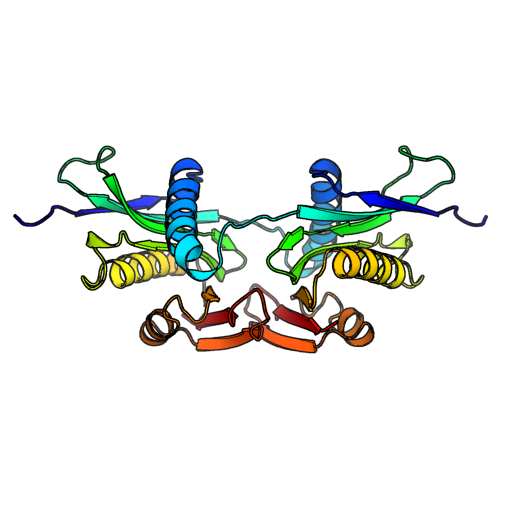1
ATOM 1540 O O . ILE B 1 57 ? -3.469 17.406 13.836 1 95.19 57 ILE B O 1
ATOM 1544 N N . GLY B 1 58 ? -1.766 16.156 14.328 1 96.75 58 GLY B N 1
ATOM 1545 C CA . GLY B 1 58 ? -1.472 15.867 12.93 1 96.75 58 GLY B CA 1
ATOM 1546 C C . GLY B 1 58 ? -0.176 15.102 12.742 1 96.75 58 GLY B C 1
ATOM 1547 O O . GLY B 1 58 ? 0.641 15.008 13.656 1 96.75 58 GLY B O 1
ATOM 1548 N N . GLY B 1 59 ? -0.055 14.547 11.516 1 98 59 GLY B N 1
ATOM 1549 C CA . GLY B 1 59 ? 1.184 13.844 11.219 1 98 59 GLY B CA 1
ATOM 1550 C C . GLY B 1 59 ? 1.222 13.266 9.82 1 98 59 GLY B C 1
ATOM 1551 O O . GLY B 1 59 ? 0.183 13.133 9.164 1 98 59 GLY B O 1
ATOM 1552 N N . VAL B 1 60 ? 2.432 13.047 9.359 1 98.5 60 VAL B N 1
ATOM 1553 C CA . VAL B 1 60 ? 2.793 12.281 8.164 1 98.5 60 VAL B CA 1
ATOM 1554 C C . VAL B 1 60 ? 3.686 11.109 8.547 1 98.5 60 VAL B C 1
ATOM 1556 O O . VAL B 1 60 ? 4.641 11.266 9.312 1 98.5 60 VAL B O 1
ATOM 1559 N N . ALA B 1 61 ? 3.309 9.938 8.07 1 98.62 61 ALA B N 1
ATOM 1560 C CA . ALA B 1 61 ? 4.133 8.781 8.414 1 98.62 61 ALA B CA 1
ATOM 1561 C C . ALA B 1 61 ? 4.25 7.824 7.23 1 98.62 61 ALA B C 1
ATOM 1563 O O . ALA B 1 61 ? 3.311 7.68 6.441 1 98.62 61 ALA B O 1
ATOM 1564 N N . GLY B 1 62 ? 5.355 7.16 7.129 1 98.25 62 GLY B N 1
ATOM 1565 C CA . GLY B 1 62 ? 5.695 6.164 6.125 1 98.25 62 GLY B CA 1
ATOM 1566 C C . GLY B 1 62 ? 7.086 5.586 6.301 1 98.25 62 GLY B C 1
ATOM 1567 O O . GLY B 1 62 ? 7.488 5.254 7.418 1 98.25 62 GLY B O 1
ATOM 1568 N N . CYS B 1 63 ? 7.711 5.352 5.191 1 98.19 63 CYS B N 1
ATOM 1569 C CA . CYS B 1 63 ? 9.078 4.84 5.227 1 98.19 63 CYS B CA 1
ATOM 1570 C C . CYS B 1 63 ? 9.852 5.258 3.984 1 98.19 63 CYS B C 1
ATOM 1572 O O . CYS B 1 63 ? 9.258 5.641 2.977 1 98.19 63 CYS B O 1
ATOM 1574 N N . THR B 1 64 ? 11.141 5.332 4.105 1 97.19 64 THR B N 1
ATOM 1575 C CA . THR B 1 64 ? 12.016 5.469 2.945 1 97.19 64 THR B CA 1
ATOM 1576 C C . THR B 1 64 ? 12.562 4.109 2.518 1 97.19 64 THR B C 1
ATOM 1578 O O . THR B 1 64 ? 12.898 3.275 3.361 1 97.19 64 THR B O 1
ATOM 1581 N N . ILE B 1 65 ? 12.5 3.889 1.222 1 94.5 65 ILE B N 1
ATOM 1582 C CA . ILE B 1 65 ? 12.969 2.621 0.67 1 94.5 65 ILE B CA 1
ATOM 1583 C C . ILE B 1 65 ? 13.492 2.838 -0.748 1 94.5 65 ILE B C 1
ATOM 1585 O O . ILE B 1 65 ? 12.852 3.516 -1.556 1 94.5 65 ILE B O 1
ATOM 1589 N N . TYR B 1 66 ? 14.633 2.328 -1.229 1 90.06 66 TYR B N 1
ATOM 1590 C CA . TYR B 1 66 ? 15.242 2.422 -2.555 1 90.06 66 TYR B CA 1
ATOM 1591 C C . TYR B 1 66 ? 15.188 3.852 -3.078 1 90.06 66 TYR B C 1
ATOM 1593 O O . TYR B 1 66 ? 14.758 4.086 -4.215 1 90.06 66 TYR B O 1
ATOM 1601 N N . ASP B 1 67 ? 15.281 4.848 -2.293 1 93.88 67 ASP B N 1
ATOM 1602 C CA . ASP B 1 67 ? 15.32 6.281 -2.555 1 93.88 67 ASP B CA 1
ATOM 1603 C C . ASP B 1 67 ? 13.914 6.836 -2.777 1 93.88 67 ASP B C 1
ATOM 1605 O O . ASP B 1 67 ? 13.734 7.805 -3.516 1 93.88 67 ASP B O 1
ATOM 1609 N N . ASN B 1 68 ? 12.984 6.109 -2.379 1 97.06 68 ASN B N 1
ATOM 1610 C CA . ASN B 1 68 ? 11.586 6.523 -2.398 1 97.06 68 ASN B CA 1
ATOM 1611 C C . ASN B 1 68 ? 11.047 6.742 -0.988 1 97.06 68 ASN B C 1
ATOM 1613 O O . ASN B 1 68 ? 11.328 5.953 -0.083 1 97.06 68 ASN B O 1
ATOM 1617 N N . PHE B 1 69 ? 10.398 7.844 -0.832 1 98.38 69 PHE B N 1
ATOM 1618 C CA . PHE B 1 69 ? 9.625 8.07 0.383 1 98.38 69 PHE B CA 1
ATOM 1619 C C . PHE B 1 69 ? 8.18 7.641 0.191 1 98.38 69 PHE B C 1
ATOM 1621 O O . PHE B 1 69 ? 7.418 8.297 -0.521 1 98.38 69 PHE B O 1
ATOM 1628 N N . LEU B 1 70 ? 7.773 6.512 0.702 1 98.44 70 LEU B N 1
ATOM 1629 C CA . LEU B 1 70 ? 6.406 6.012 0.664 1 98.44 70 LEU B CA 1
ATOM 1630 C C . LEU B 1 70 ? 5.598 6.543 1.843 1 98.44 70 LEU B C 1
ATOM 1632 O O . LEU B 1 70 ? 5.828 6.152 2.988 1 98.44 70 LEU B O 1
ATOM 1636 N N . ILE B 1 71 ? 4.691 7.426 1.559 1 98.69 71 ILE B N 1
ATOM 1637 C CA . ILE B 1 71 ? 3.85 8.047 2.574 1 98.69 71 ILE B CA 1
ATOM 1638 C C . ILE B 1 71 ? 2.58 7.223 2.766 1 98.69 71 ILE B C 1
ATOM 1640 O O . ILE B 1 71 ? 1.781 7.074 1.837 1 98.69 71 ILE B O 1
ATOM 1644 N N . ASN B 1 72 ? 2.336 6.785 3.98 1 97.88 72 ASN B N 1
ATOM 1645 C CA . ASN B 1 72 ? 1.246 5.855 4.254 1 97.88 72 ASN B CA 1
ATOM 1646 C C . ASN B 1 72 ? 0.04 6.566 4.863 1 97.88 72 ASN B C 1
ATOM 1648 O O . ASN B 1 72 ? -1.09 6.086 4.746 1 97.88 72 ASN B O 1
ATOM 1652 N N . VAL B 1 73 ? 0.356 7.609 5.562 1 97.94 73 VAL B N 1
ATOM 1653 C CA . VAL B 1 73 ? -0.754 8.281 6.227 1 97.94 73 VAL B CA 1
ATOM 1654 C C . VAL B 1 73 ? -0.425 9.758 6.418 1 97.94 73 VAL B C 1
ATOM 1656 O O . VAL B 1 73 ? 0.716 10.117 6.723 1 97.94 73 VAL B O 1
ATOM 1659 N N . VAL B 1 74 ? -1.344 10.617 6.16 1 97.94 74 VAL B N 1
ATOM 1660 C CA . VAL B 1 74 ? -1.372 12.047 6.473 1 97.94 74 VAL B CA 1
ATOM 1661 C C . VAL B 1 74 ? -2.693 12.398 7.152 1 97.94 74 VAL B C 1
ATOM 1663 O O . VAL B 1 74 ? -3.768 12.141 6.605 1 97.94 74 VAL B O 1
ATOM 1666 N N . TRP B 1 75 ? -2.576 12.891 8.305 1 97.31 75 TRP B N 1
ATOM 1667 C CA . TRP B 1 75 ? -3.785 13.25 9.039 1 97.31 75 TRP B CA 1
ATOM 1668 C C . TRP B 1 75 ? -3.586 14.555 9.812 1 97.31 75 TRP B C 1
ATOM 1670 O O . TRP B 1 75 ? -2.537 14.758 10.422 1 97.31 75 TRP B O 1
ATOM 1680 N N . VAL B 1 76 ? -4.504 15.414 9.719 1 96.38 76 VAL B N 1
ATOM 1681 C CA . VAL B 1 76 ? -4.578 16.641 10.508 1 96.38 76 VAL B CA 1
ATOM 1682 C C . VAL B 1 76 ? -5.938 16.719 11.203 1 96.38 76 VAL B C 1
ATOM 1684 O O . VAL B 1 76 ? -6.977 16.516 10.578 1 96.38 76 VAL B O 1
ATOM 1687 N N . ASP B 1 77 ? -5.871 16.953 12.477 1 94.94 77 ASP B N 1
ATOM 1688 C CA . ASP B 1 77 ? -7.098 17.156 13.242 1 94.94 77 ASP B CA 1
ATOM 1689 C C . ASP B 1 77 ? -7.984 18.219 12.586 1 94.94 77 ASP B C 1
ATOM 1691 O O . ASP B 1 77 ? -7.488 19.234 12.102 1 94.94 77 ASP B O 1
ATOM 1695 N N . GLU B 1 78 ? -9.25 17.953 12.672 1 92.69 78 GLU B N 1
ATOM 1696 C CA . GLU B 1 78 ? -10.195 18.859 12.039 1 92.69 78 GLU B CA 1
ATOM 1697 C C . GLU B 1 78 ? -9.984 20.297 12.516 1 92.69 78 GLU B C 1
ATOM 1699 O O . GLU B 1 78 ? -10.062 21.234 11.727 1 92.69 78 GLU B O 1
ATOM 1704 N N . SER B 1 79 ? -9.695 20.516 13.742 1 91 79 SER B N 1
ATOM 1705 C CA . SER B 1 79 ? -9.555 21.828 14.344 1 91 79 SER B CA 1
ATOM 1706 C C . SER B 1 79 ? -8.32 22.562 13.812 1 91 79 SER B C 1
ATOM 1708 O O . SER B 1 79 ? -8.211 23.781 13.945 1 91 79 SER B O 1
ATOM 1710 N N . ALA B 1 80 ? -7.398 21.828 13.219 1 92.75 80 ALA B N 1
ATOM 1711 C CA . ALA B 1 80 ? -6.145 22.438 12.773 1 92.75 80 ALA B CA 1
ATOM 1712 C C . ALA B 1 80 ? -6.09 22.516 11.25 1 92.75 80 ALA B C 1
ATOM 1714 O O . ALA B 1 80 ? -5.082 22.938 10.68 1 92.75 80 ALA B O 1
ATOM 1715 N N . ARG B 1 81 ? -7.129 22.125 10.555 1 92 81 ARG B N 1
ATOM 1716 C CA . ARG B 1 81 ? -7.152 22.156 9.102 1 92 81 ARG B CA 1
ATOM 1717 C C . ARG B 1 81 ? -7.305 23.594 8.594 1 92 81 ARG B C 1
ATOM 1719 O O . ARG B 1 81 ? -7.855 24.453 9.289 1 92 81 ARG B O 1
ATOM 1726 N N . GLY B 1 82 ? -6.719 23.797 7.422 1 91.88 82 GLY B N 1
ATOM 1727 C CA . GLY B 1 82 ? -6.77 25.125 6.844 1 91.88 82 GLY B CA 1
ATOM 1728 C C . GLY B 1 82 ? -5.746 26.078 7.441 1 91.88 82 GLY B C 1
ATOM 1729 O O . GLY B 1 82 ? -5.711 27.25 7.094 1 91.88 82 GLY B O 1
ATOM 1730 N N . THR B 1 83 ? -4.906 25.609 8.336 1 92.81 83 THR B N 1
ATOM 1731 C CA . THR B 1 83 ? -3.941 26.469 9.023 1 92.81 83 THR B CA 1
ATOM 1732 C C . THR B 1 83 ? -2.572 26.391 8.359 1 92.81 83 THR B C 1
ATOM 1734 O O . THR B 1 83 ? -1.662 27.141 8.703 1 92.81 83 THR B O 1
ATOM 1737 N N . GLY B 1 84 ? -2.414 25.453 7.426 1 95.5 84 GLY B N 1
ATOM 1738 C CA . GLY B 1 84 ? -1.112 25.234 6.816 1 95.5 84 GLY B CA 1
ATOM 1739 C C . GLY B 1 84 ? -0.326 24.125 7.473 1 95.5 84 GLY B C 1
ATOM 1740 O O . GLY B 1 84 ? 0.754 23.75 7.004 1 95.5 84 GLY B O 1
ATOM 1741 N N . LEU B 1 85 ? -0.841 23.531 8.523 1 95.38 85 LEU B N 1
ATOM 1742 C CA . LEU B 1 85 ? -0.135 22.5 9.273 1 95.38 85 LEU B CA 1
ATOM 1743 C C . LEU B 1 85 ? 0.186 21.297 8.375 1 95.38 85 LEU B C 1
ATOM 1745 O O . LEU B 1 85 ? 1.303 20.781 8.406 1 95.38 85 LEU B O 1
ATOM 1749 N N . GLY B 1 86 ? -0.811 20.875 7.613 1 97 86 GLY B N 1
ATOM 1750 C CA . GLY B 1 86 ? -0.569 19.766 6.699 1 97 86 GLY B CA 1
ATOM 1751 C C . GLY B 1 86 ? 0.61 20 5.773 1 97 86 GLY B C 1
ATOM 1752 O O . GLY B 1 86 ? 1.455 19.125 5.602 1 97 86 GLY B O 1
ATOM 1753 N N . ARG B 1 87 ? 0.619 21.156 5.211 1 97.5 87 ARG B N 1
ATOM 1754 C CA . ARG B 1 87 ? 1.714 21.547 4.324 1 97.5 87 ARG B CA 1
ATOM 1755 C C . ARG B 1 87 ? 3.049 21.516 5.062 1 97.5 87 ARG B C 1
ATOM 1757 O O . ARG B 1 87 ? 4.031 20.969 4.562 1 97.5 87 ARG B O 1
ATOM 1764 N N . ASP B 1 88 ? 3.047 22.078 6.207 1 97.25 88 ASP B N 1
ATOM 1765 C CA . ASP B 1 88 ? 4.266 22.141 7.008 1 97.25 88 ASP B CA 1
ATOM 1766 C C . ASP B 1 88 ? 4.789 20.75 7.324 1 97.25 88 ASP B C 1
ATOM 1768 O O . ASP B 1 88 ? 5.98 20.469 7.176 1 97.25 88 ASP B O 1
ATOM 1772 N N . LEU B 1 89 ? 3.959 19.891 7.785 1 97.88 89 LEU B N 1
ATOM 1773 C CA . LEU B 1 89 ? 4.324 18.516 8.117 1 97.88 89 LEU B CA 1
ATOM 1774 C C . LEU B 1 89 ? 4.887 17.781 6.898 1 97.88 89 LEU B C 1
ATOM 1776 O O . LEU B 1 89 ? 5.914 17.109 6.992 1 97.88 89 LEU B O 1
ATOM 1780 N N . MET B 1 90 ? 4.195 17.938 5.754 1 98.44 90 MET B N 1
ATOM 1781 C CA . MET B 1 90 ? 4.629 17.297 4.508 1 98.44 90 MET B CA 1
ATOM 1782 C C . MET B 1 90 ? 6.016 17.797 4.102 1 98.44 90 MET B C 1
ATOM 1784 O O . MET B 1 90 ? 6.887 17 3.756 1 98.44 90 MET B O 1
ATOM 1788 N N . GLN B 1 91 ? 6.199 19.078 4.145 1 98.31 91 GLN B N 1
ATOM 1789 C CA . GLN B 1 91 ? 7.469 19.656 3.73 1 98.31 91 GLN B CA 1
ATOM 1790 C C . GLN B 1 91 ? 8.609 19.203 4.637 1 98.31 91 GLN B C 1
ATOM 1792 O O . GLN B 1 91 ? 9.703 18.906 4.156 1 98.31 91 GLN B O 1
ATOM 1797 N N . ARG B 1 92 ? 8.344 19.156 5.891 1 97.94 92 ARG B N 1
ATOM 1798 C CA . ARG B 1 92 ? 9.367 18.688 6.824 1 97.94 92 ARG B CA 1
ATOM 1799 C C . ARG B 1 92 ? 9.711 17.219 6.562 1 97.94 92 ARG B C 1
ATOM 1801 O O . ARG B 1 92 ? 10.883 16.844 6.602 1 97.94 92 ARG B O 1
ATOM 1808 N N . ALA B 1 93 ? 8.719 16.406 6.375 1 98.56 93 ALA B N 1
ATOM 1809 C CA . ALA B 1 93 ? 8.953 14.992 6.062 1 98.56 93 ALA B CA 1
ATOM 1810 C C . ALA B 1 93 ? 9.773 14.844 4.785 1 98.56 93 ALA B C 1
ATOM 1812 O O . ALA B 1 93 ? 10.664 13.992 4.707 1 98.56 93 ALA B O 1
ATOM 1813 N N . GLU B 1 94 ? 9.461 15.656 3.787 1 98.56 94 GLU B N 1
ATOM 1814 C CA . GLU B 1 94 ? 10.18 15.594 2.521 1 98.56 94 GLU B CA 1
ATOM 1815 C C . GLU B 1 94 ? 11.648 15.984 2.703 1 98.56 94 GLU B C 1
ATOM 1817 O O . GLU B 1 94 ? 12.531 15.398 2.078 1 98.56 94 GLU B O 1
ATOM 1822 N N . VAL B 1 95 ? 11.883 17 3.502 1 98.5 95 VAL B N 1
ATOM 1823 C CA . VAL B 1 95 ? 13.25 17.406 3.785 1 98.5 95 VAL B CA 1
ATOM 1824 C C . VAL B 1 95 ? 14.039 16.234 4.367 1 98.5 95 VAL B C 1
ATOM 1826 O O . VAL B 1 95 ? 15.148 15.938 3.922 1 98.5 95 VAL B O 1
ATOM 1829 N N . GLU B 1 96 ? 13.445 15.539 5.363 1 98.38 96 GLU B N 1
ATOM 1830 C CA . GLU B 1 96 ? 14.086 14.375 5.977 1 98.38 96 GLU B CA 1
ATOM 1831 C C . GLU B 1 96 ? 14.32 13.273 4.945 1 98.38 96 GLU B C 1
ATOM 1833 O O . GLU B 1 96 ? 15.391 12.664 4.922 1 98.38 96 GLU B O 1
ATOM 1838 N N . ALA B 1 97 ? 13.336 13 4.117 1 98.5 97 ALA B N 1
ATOM 1839 C CA . ALA B 1 97 ? 13.438 11.961 3.098 1 98.5 97 ALA B CA 1
ATOM 1840 C C . ALA B 1 97 ? 14.562 12.266 2.111 1 98.5 97 ALA B C 1
ATOM 1842 O O . ALA B 1 97 ? 15.336 11.375 1.746 1 98.5 97 ALA B O 1
ATOM 1843 N N . LYS B 1 98 ? 14.648 13.547 1.686 1 98.38 98 LYS B N 1
ATOM 1844 C CA . LYS B 1 98 ? 15.711 13.969 0.776 1 98.38 98 LYS B CA 1
ATOM 1845 C C . LYS B 1 98 ? 17.078 13.766 1.404 1 98.38 98 LYS B C 1
ATOM 1847 O O . LYS B 1 98 ? 18.031 13.352 0.729 1 98.38 98 LYS B O 1
ATOM 1852 N N . GLN B 1 99 ? 17.141 14.039 2.646 1 97.75 99 GLN B N 1
ATOM 1853 C CA . GLN B 1 99 ? 18.391 13.859 3.361 1 97.75 99 GLN B CA 1
ATOM 1854 C C . GLN B 1 99 ? 18.797 12.391 3.4 1 97.75 99 GLN B C 1
ATOM 1856 O O . GLN B 1 99 ? 19.984 12.07 3.461 1 97.75 99 GLN B O 1
ATOM 1861 N N . ARG B 1 100 ? 17.844 11.469 3.312 1 96.56 100 ARG B N 1
ATOM 1862 C CA . ARG B 1 100 ? 18.078 10.031 3.293 1 96.56 100 ARG B CA 1
ATOM 1863 C C . ARG B 1 100 ? 18.375 9.547 1.879 1 96.56 100 ARG B C 1
ATOM 1865 O O . ARG B 1 100 ? 18.531 8.344 1.649 1 96.56 100 ARG B O 1
ATOM 1872 N N . GLY B 1 101 ? 18.312 10.445 0.944 1 96.38 101 GLY B N 1
ATOM 1873 C CA . GLY B 1 101 ? 18.672 10.086 -0.422 1 96.38 101 GLY B CA 1
ATOM 1874 C C . GLY B 1 101 ? 17.453 9.797 -1.29 1 96.38 101 GLY B C 1
ATOM 1875 O O . GLY B 1 101 ? 17.594 9.367 -2.436 1 96.38 101 GLY B O 1
ATOM 1876 N N . CYS B 1 102 ? 16.297 10.047 -0.792 1 97.69 102 CYS B N 1
ATOM 1877 C CA . CYS B 1 102 ? 15.102 9.836 -1.603 1 97.69 102 CYS B CA 1
ATOM 1878 C C . CYS B 1 102 ? 15.039 10.828 -2.754 1 97.69 102 CYS B C 1
ATOM 1880 O O . CYS B 1 102 ? 15.391 12 -2.586 1 97.69 102 CYS B O 1
ATOM 1882 N N . THR B 1 103 ? 14.539 10.352 -3.891 1 98.19 103 THR B N 1
ATOM 1883 C CA . THR B 1 103 ? 14.43 11.203 -5.074 1 98.19 103 THR B CA 1
ATOM 1884 C C . THR B 1 103 ? 12.961 11.43 -5.438 1 98.19 103 THR B C 1
ATOM 1886 O O . THR B 1 103 ? 12.656 12.234 -6.316 1 98.19 103 THR B O 1
ATOM 1889 N N . MET B 1 104 ? 12.094 10.68 -4.75 1 98.5 104 MET B N 1
ATOM 1890 C CA . MET B 1 104 ? 10.664 10.836 -4.984 1 98.5 104 MET B CA 1
ATOM 1891 C C . MET B 1 104 ? 9.867 10.508 -3.729 1 98.5 104 MET B C 1
ATOM 1893 O O . MET B 1 104 ? 10.406 9.93 -2.781 1 98.5 104 MET B O 1
ATOM 1897 N N . ALA B 1 105 ? 8.672 10.945 -3.719 1 98.69 105 ALA B N 1
ATOM 1898 C CA . ALA B 1 105 ? 7.684 10.586 -2.709 1 98.69 105 ALA B CA 1
ATOM 1899 C C . ALA B 1 105 ? 6.391 10.094 -3.357 1 98.69 105 ALA B C 1
ATOM 1901 O O . ALA B 1 105 ? 5.992 10.594 -4.41 1 98.69 105 ALA B O 1
ATOM 1902 N N . GLN B 1 106 ? 5.828 9.141 -2.76 1 98.69 106 GLN B N 1
ATOM 1903 C CA . GLN B 1 106 ? 4.598 8.555 -3.279 1 98.69 106 GLN B CA 1
ATOM 1904 C C . GLN B 1 106 ? 3.535 8.453 -2.189 1 98.69 106 GLN B C 1
ATOM 1906 O O . GLN B 1 106 ? 3.852 8.188 -1.027 1 98.69 106 GLN B O 1
ATOM 1911 N N . LEU B 1 107 ? 2.32 8.594 -2.533 1 98.44 107 LEU B N 1
ATOM 1912 C CA . LEU B 1 107 ? 1.164 8.281 -1.701 1 98.44 107 LEU B CA 1
ATOM 1913 C C . LEU B 1 107 ? -0.067 8.016 -2.561 1 98.44 107 LEU B C 1
ATOM 1915 O O . LEU B 1 107 ? 0.001 8.086 -3.789 1 98.44 107 LEU B O 1
ATOM 1919 N N . ASP B 1 108 ? -1.136 7.609 -1.97 1 97.75 108 ASP B N 1
ATOM 1920 C CA . ASP B 1 108 ? -2.432 7.57 -2.639 1 97.75 108 ASP B CA 1
ATOM 1921 C C . ASP B 1 108 ? -3.518 8.195 -1.771 1 97.75 108 ASP B C 1
ATOM 1923 O O . ASP B 1 108 ? -3.342 8.352 -0.56 1 97.75 108 ASP B O 1
ATOM 1927 N N . THR B 1 109 ? -4.547 8.664 -2.379 1 96.5 109 THR B N 1
ATOM 1928 C CA . THR B 1 109 ? -5.637 9.336 -1.679 1 96.5 109 THR B CA 1
ATOM 1929 C C . THR B 1 109 ? -6.961 9.117 -2.4 1 96.5 109 THR B C 1
ATOM 1931 O O . THR B 1 109 ? -6.98 8.758 -3.58 1 96.5 109 THR B O 1
ATOM 1934 N N . LEU B 1 110 ? -7.961 9.305 -1.712 1 94.44 110 LEU B N 1
ATOM 1935 C CA . LEU B 1 110 ? -9.297 9.203 -2.285 1 94.44 110 LEU B CA 1
ATOM 1936 C C . LEU B 1 110 ? -9.773 10.562 -2.795 1 94.44 110 LEU B C 1
ATOM 1938 O O . LEU B 1 110 ? -9.305 11.602 -2.326 1 94.44 110 LEU B O 1
ATOM 1942 N N . SER B 1 111 ? -10.711 10.539 -3.697 1 92.94 111 SER B N 1
ATOM 1943 C CA . SER B 1 111 ? -11.164 11.742 -4.395 1 92.94 111 SER B CA 1
ATOM 1944 C C . SER B 1 111 ? -11.695 12.781 -3.416 1 92.94 111 SER B C 1
ATOM 1946 O O . SER B 1 111 ? -11.555 13.984 -3.641 1 92.94 111 SER B O 1
ATOM 1948 N N . PHE B 1 112 ? -12.227 12.336 -2.332 1 89.06 112 PHE B N 1
ATOM 1949 C CA . PHE B 1 112 ? -12.844 13.281 -1.413 1 89.06 112 PHE B CA 1
ATOM 1950 C C . PHE B 1 112 ? -11.828 13.805 -0.406 1 89.06 112 PHE B C 1
ATOM 1952 O O . PHE B 1 112 ? -12.109 14.742 0.343 1 89.06 112 PHE B O 1
ATOM 1959 N N . GLN B 1 113 ? -10.586 13.203 -0.445 1 87.69 113 GLN B N 1
ATOM 1960 C CA . GLN B 1 113 ? -9.562 13.531 0.541 1 87.69 113 GLN B CA 1
ATOM 1961 C C . GLN B 1 113 ? -8.633 14.625 0.024 1 87.69 113 GLN B C 1
ATOM 1963 O O . GLN B 1 113 ? -7.441 14.633 0.337 1 87.69 113 GLN B O 1
ATOM 1968 N N . ALA B 1 114 ? -9.062 15.453 -1.001 1 80.88 114 ALA B N 1
ATOM 1969 C CA . ALA B 1 114 ? -8.422 16.688 -1.441 1 80.88 114 ALA B CA 1
ATOM 1970 C C . ALA B 1 114 ? -7.156 16.391 -2.246 1 80.88 114 ALA B C 1
ATOM 1972 O O . ALA B 1 114 ? -6.07 16.859 -1.901 1 80.88 114 ALA B O 1
ATOM 1973 N N . PRO B 1 115 ? -7.289 15.695 -3.336 1 92.69 115 PRO B N 1
ATOM 1974 C CA . PRO B 1 115 ? -6.137 15.508 -4.219 1 92.69 115 PRO B CA 1
ATOM 1975 C C . PRO B 1 115 ? -5.488 16.828 -4.629 1 92.69 115 PRO B C 1
ATOM 1977 O O . PRO B 1 115 ? -4.285 16.875 -4.898 1 92.69 115 PRO B O 1
ATOM 1980 N N . VAL B 1 116 ? -6.16 17.859 -4.52 1 94.62 116 VAL B N 1
ATOM 1981 C CA . VAL B 1 116 ? -5.668 19.188 -4.879 1 94.62 116 VAL B CA 1
ATOM 1982 C C . VAL B 1 116 ? -4.602 19.625 -3.881 1 94.62 116 VAL B C 1
ATOM 1984 O O . VAL B 1 116 ? -3.625 20.281 -4.258 1 94.62 116 VAL B O 1
ATOM 1987 N N . PHE B 1 117 ? -4.836 19.219 -2.619 1 96.56 117 PHE B N 1
ATOM 1988 C CA . PHE B 1 117 ? -3.848 19.516 -1.585 1 96.56 117 PHE B CA 1
ATOM 1989 C C . PHE B 1 117 ? -2.469 19 -1.996 1 96.56 117 PHE B C 1
ATOM 1991 O O . PHE B 1 117 ? -1.49 19.75 -1.956 1 96.56 117 PHE B O 1
ATOM 1998 N N . TYR B 1 118 ? -2.379 17.781 -2.428 1 98.12 118 TYR B N 1
ATOM 1999 C CA . TYR B 1 118 ? -1.108 17.156 -2.785 1 98.12 118 TYR B CA 1
ATOM 2000 C C . TYR B 1 118 ? -0.56 17.734 -4.082 1 98.12 118 TYR B C 1
ATOM 2002 O O . TYR B 1 118 ? 0.654 17.891 -4.234 1 98.12 118 TYR B O 1
ATOM 2010 N N . GLN B 1 119 ? -1.474 18.031 -5.023 1 98.06 119 GLN B N 1
ATOM 2011 C CA . GLN B 1 119 ? -1.038 18.641 -6.273 1 98.06 119 GLN B CA 1
ATOM 2012 C C . GLN B 1 119 ? -0.395 20 -6.031 1 98.06 119 GLN B C 1
ATOM 2014 O O . GLN B 1 119 ? 0.596 20.344 -6.676 1 98.06 119 GLN B O 1
ATOM 2019 N N . LYS B 1 120 ? -0.913 20.75 -5.121 1 97.25 120 LYS B N 1
ATOM 2020 C CA . LYS B 1 120 ? -0.345 22.047 -4.766 1 97.25 120 LYS B CA 1
ATOM 2021 C C . LYS B 1 120 ? 1.039 21.891 -4.141 1 97.25 120 LYS B C 1
ATOM 2023 O O . LYS B 1 120 ? 1.839 22.828 -4.145 1 97.25 120 LYS B O 1
ATOM 2028 N N . LEU B 1 121 ? 1.29 20.766 -3.578 1 97.88 121 LEU B N 1
ATOM 2029 C CA . LEU B 1 121 ? 2.584 20.484 -2.967 1 97.88 121 LEU B CA 1
ATOM 2030 C C . LEU B 1 121 ? 3.561 19.922 -3.994 1 97.88 121 LEU B C 1
ATOM 2032 O O . LEU B 1 121 ? 4.688 19.547 -3.65 1 97.88 121 LEU B O 1
ATOM 2036 N N . GLY B 1 122 ? 3.121 19.75 -5.246 1 98.38 122 GLY B N 1
ATOM 2037 C CA . GLY B 1 122 ? 4.02 19.328 -6.305 1 98.38 122 GLY B CA 1
ATOM 2038 C C . GLY B 1 122 ? 3.83 17.875 -6.703 1 98.38 122 GLY B C 1
ATOM 2039 O O . GLY B 1 122 ? 4.574 17.344 -7.535 1 98.38 122 GLY B O 1
ATOM 2040 N N . PHE B 1 123 ? 2.82 17.203 -6.117 1 98.69 123 PHE B N 1
ATOM 2041 C CA . PHE B 1 123 ? 2.516 15.828 -6.52 1 98.69 123 PHE B CA 1
ATOM 2042 C C . PHE B 1 123 ? 1.718 15.812 -7.82 1 98.69 123 PHE B C 1
ATOM 2044 O O . PHE B 1 123 ? 0.897 16.703 -8.062 1 98.69 123 PHE B O 1
ATOM 2051 N N . GLU B 1 124 ? 1.927 14.812 -8.594 1 98.44 124 GLU B N 1
ATOM 2052 C CA . GLU B 1 124 ? 1.182 14.57 -9.828 1 98.44 124 GLU B CA 1
ATOM 2053 C C . GLU B 1 124 ? 0.406 13.258 -9.75 1 98.44 124 GLU B C 1
ATOM 2055 O O . GLU B 1 124 ? 0.909 12.258 -9.227 1 98.44 124 GLU B O 1
ATOM 2060 N N . ILE B 1 125 ? -0.761 13.273 -10.305 1 98.12 125 ILE B N 1
ATOM 2061 C CA . ILE B 1 125 ? -1.521 12.031 -10.422 1 98.12 125 ILE B CA 1
ATOM 2062 C C . ILE B 1 125 ? -0.911 11.156 -11.516 1 98.12 125 ILE B C 1
ATOM 2064 O O . 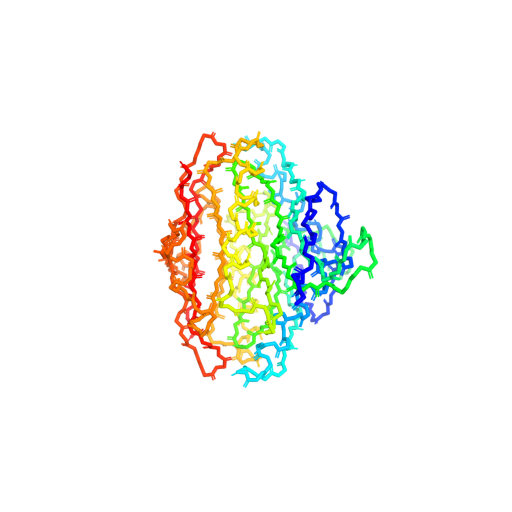ILE B 1 125 ? -0.82 11.57 -12.672 1 98.12 125 ILE B O 1
ATOM 2068 N N . ILE B 1 126 ? -0.531 9.969 -11.125 1 98.25 126 ILE B N 1
ATOM 2069 C CA . ILE B 1 126 ? 0.142 9.109 -12.086 1 98.25 126 ILE B CA 1
ATOM 2070 C C . ILE B 1 126 ? -0.744 7.906 -12.414 1 98.25 126 ILE B C 1
ATOM 2072 O O . ILE B 1 126 ? -0.398 7.082 -13.266 1 98.25 126 ILE B O 1
ATOM 2076 N N . GLY B 1 127 ? -1.828 7.797 -11.758 1 97.81 127 GLY B N 1
ATOM 2077 C CA . GLY B 1 127 ? -2.779 6.715 -11.961 1 97.81 127 GLY B CA 1
ATOM 2078 C C . GLY B 1 127 ? -4.059 6.895 -11.164 1 97.81 127 GLY B C 1
ATOM 2079 O O . GLY B 1 127 ? -4.074 7.598 -10.156 1 97.81 127 GLY B O 1
ATOM 2080 N N . THR B 1 128 ? -5.062 6.262 -11.656 1 97.56 128 THR B N 1
ATOM 2081 C CA . THR B 1 128 ? -6.371 6.402 -11.023 1 97.56 128 THR B CA 1
ATOM 2082 C C . THR B 1 128 ? -7.094 5.059 -10.984 1 97.56 128 THR B C 1
ATOM 2084 O O . THR B 1 128 ? -7.07 4.305 -11.961 1 97.56 128 THR B O 1
ATOM 2087 N N . VAL B 1 129 ? -7.625 4.734 -9.82 1 97.31 129 VAL B N 1
ATOM 2088 C CA . VAL B 1 129 ? -8.609 3.666 -9.68 1 97.31 129 VAL B CA 1
ATOM 2089 C C . VAL B 1 129 ? -10.016 4.25 -9.734 1 97.31 129 VAL B C 1
ATOM 2091 O O . VAL B 1 129 ? -10.375 5.09 -8.906 1 97.31 129 VAL B O 1
ATOM 2094 N N . PRO B 1 130 ? -10.789 3.844 -10.672 1 96.44 130 PRO B N 1
ATOM 2095 C CA . PRO B 1 130 ? -12.117 4.441 -10.789 1 96.44 130 PRO B CA 1
ATOM 2096 C C . PRO B 1 130 ? -13.016 4.121 -9.602 1 96.44 130 PRO B C 1
ATOM 2098 O O . PRO B 1 130 ? -12.797 3.127 -8.906 1 96.44 130 PRO B O 1
ATOM 2101 N N . SER B 1 131 ? -13.984 4.965 -9.406 1 95.5 131 SER B N 1
ATOM 2102 C CA . SER B 1 131 ? -14.961 4.734 -8.344 1 95.5 131 SER B CA 1
ATOM 2103 C C . SER B 1 131 ? -15.805 3.498 -8.633 1 95.5 131 SER B C 1
ATOM 2105 O O . SER B 1 131 ? -15.945 3.092 -9.789 1 95.5 131 SER B O 1
ATOM 2107 N N . THR B 1 132 ? -16.266 2.865 -7.578 1 93.75 132 THR B N 1
ATOM 2108 C CA . THR B 1 132 ? -17.25 1.799 -7.613 1 93.75 132 THR B CA 1
ATOM 2109 C C . THR B 1 132 ? -18.453 2.143 -6.723 1 93.75 132 THR B C 1
ATOM 2111 O O . THR B 1 132 ? -18.547 3.264 -6.223 1 93.75 132 THR B O 1
ATOM 2114 N N . ALA B 1 133 ? -19.391 1.218 -6.656 1 90.62 133 ALA B N 1
ATOM 2115 C CA . ALA B 1 133 ? -20.547 1.427 -5.805 1 90.62 133 ALA B CA 1
ATOM 2116 C C . ALA B 1 133 ? -20.141 1.594 -4.344 1 90.62 133 ALA B C 1
ATOM 2118 O O . ALA B 1 133 ? -20.797 2.303 -3.582 1 90.62 133 ALA B O 1
ATOM 2119 N N . LYS B 1 134 ? -18.953 1.092 -3.975 1 90.56 134 LYS B N 1
ATOM 2120 C CA . LYS B 1 134 ? -18.594 1.041 -2.559 1 90.56 134 LYS B CA 1
ATOM 2121 C C . LYS B 1 134 ? -17.328 1.847 -2.277 1 90.56 134 LYS B C 1
ATOM 2123 O O . LYS B 1 134 ? -16.906 1.973 -1.124 1 90.56 134 LYS B O 1
ATOM 2128 N N . SER B 1 135 ? -16.719 2.338 -3.291 1 90.88 135 SER B N 1
ATOM 2129 C CA . SER B 1 135 ? -15.477 3.074 -3.104 1 90.88 135 SER B CA 1
ATOM 2130 C C . SER B 1 135 ? -15.391 4.262 -4.055 1 90.88 135 SER B C 1
ATOM 2132 O O . SER B 1 135 ? -15.711 4.141 -5.242 1 90.88 135 SER B O 1
ATOM 2134 N N . PRO B 1 136 ? -14.922 5.375 -3.541 1 93.69 136 PRO B N 1
ATOM 2135 C CA . PRO B 1 136 ? -14.656 6.5 -4.441 1 93.69 136 PRO B CA 1
ATOM 2136 C C . PRO B 1 136 ? -13.414 6.293 -5.297 1 93.69 136 PRO B C 1
ATOM 2138 O O . PRO B 1 136 ? -12.734 5.273 -5.168 1 93.69 136 PRO B O 1
ATOM 2141 N N . GLU B 1 137 ? -13.234 7.207 -6.207 1 96.31 137 GLU B N 1
ATOM 2142 C CA . GLU B 1 137 ? -12.023 7.203 -7.02 1 96.31 137 GLU B CA 1
ATOM 2143 C C . GLU B 1 137 ? -10.781 7.336 -6.145 1 96.31 137 GLU B C 1
ATOM 2145 O O . GLU B 1 137 ? -10.781 8.07 -5.156 1 96.31 137 GLU B O 1
ATOM 2150 N N . ARG B 1 138 ? -9.781 6.59 -6.445 1 96.88 138 ARG B N 1
ATOM 2151 C CA . ARG B 1 138 ? -8.492 6.664 -5.766 1 96.88 138 ARG B CA 1
ATOM 2152 C C . ARG B 1 138 ? -7.398 7.141 -6.715 1 96.88 138 ARG B C 1
ATOM 2154 O O . ARG B 1 138 ? -7.324 6.695 -7.859 1 96.88 138 ARG B O 1
ATOM 2161 N N . TYR B 1 139 ? -6.559 8.031 -6.25 1 98.12 139 TYR B N 1
ATOM 2162 C CA . TYR B 1 139 ? -5.465 8.594 -7.031 1 98.12 139 TYR B CA 1
ATOM 2163 C C . TYR B 1 139 ? -4.113 8.141 -6.492 1 98.12 139 TYR B C 1
ATOM 2165 O O . TYR B 1 139 ? -3.869 8.203 -5.285 1 98.12 139 TYR B O 1
ATOM 2173 N N . PHE B 1 140 ? -3.287 7.652 -7.359 1 98.44 140 PHE B N 1
ATOM 2174 C CA . PHE B 1 140 ? -1.877 7.469 -7.043 1 98.44 140 PHE B CA 1
ATOM 2175 C C . PHE B 1 140 ? -1.078 8.719 -7.379 1 98.44 140 PHE B C 1
ATOM 2177 O O . PHE B 1 140 ? -1.183 9.25 -8.484 1 98.44 140 PHE B O 1
ATOM 2184 N N . LEU B 1 141 ? -0.3 9.211 -6.426 1 98.69 141 LEU B N 1
ATOM 2185 C CA . LEU B 1 141 ? 0.404 10.477 -6.617 1 98.69 141 LEU B CA 1
ATOM 2186 C C . LEU B 1 141 ? 1.905 10.297 -6.418 1 98.69 141 LEU B C 1
ATOM 2188 O O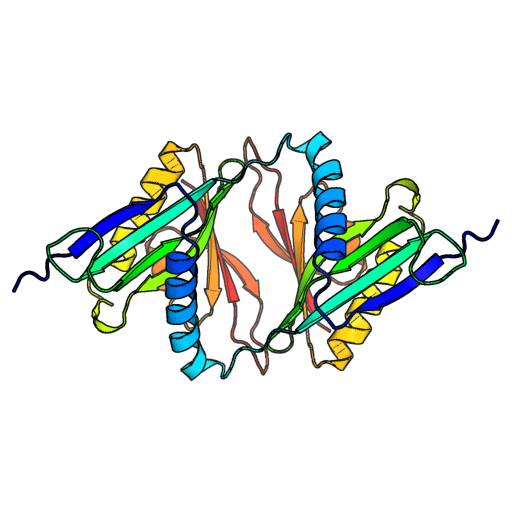 . LEU B 1 141 ? 2.334 9.508 -5.57 1 98.69 141 LEU B O 1
ATOM 2192 N N . LEU B 1 142 ? 2.609 11.008 -7.168 1 98.69 142 LEU B N 1
ATOM 2193 C CA . LEU B 1 142 ? 4.07 10.969 -7.152 1 98.69 142 LEU B CA 1
ATOM 2194 C C . LEU B 1 142 ? 4.648 12.383 -7.207 1 98.69 142 LEU B C 1
ATOM 2196 O O . LEU B 1 142 ? 4.168 13.227 -7.969 1 98.69 142 LEU B O 1
ATOM 2200 N N . LYS B 1 143 ? 5.574 12.656 -6.426 1 98.62 143 LYS B N 1
ATOM 2201 C CA . LYS B 1 143 ? 6.371 13.875 -6.496 1 98.62 143 LYS B CA 1
ATOM 2202 C C . LYS B 1 143 ? 7.852 13.555 -6.699 1 98.62 143 LYS B C 1
ATOM 2204 O O . LYS B 1 143 ? 8.43 12.758 -5.949 1 98.62 143 LYS B O 1
ATOM 2209 N N . ARG B 1 144 ? 8.414 14.109 -7.66 1 97.62 144 ARG B N 1
ATOM 2210 C CA . ARG B 1 144 ? 9.852 13.992 -7.879 1 97.62 144 ARG B CA 1
ATOM 2211 C C . ARG B 1 144 ? 10.602 15.133 -7.195 1 97.62 144 ARG B C 1
ATOM 2213 O O . ARG B 1 144 ? 10.156 16.281 -7.234 1 97.62 144 ARG B O 1
ATOM 2220 N N . PHE B 1 145 ? 11.531 14.688 -6.477 1 96.5 145 PHE B N 1
ATOM 2221 C CA . PHE B 1 145 ? 12.32 15.695 -5.781 1 96.5 145 PHE B CA 1
ATOM 2222 C C . PHE B 1 145 ? 13.312 16.359 -6.73 1 96.5 145 PHE B C 1
ATOM 2224 O O . PHE B 1 145 ? 13.805 15.719 -7.664 1 96.5 145 PHE B O 1
#

Sequence (290 aa):
MDVKMNIDVLHEEAPAIFDALVDGVRQHNFAHMGPESSKPLAVVAHDGDNNASGKLIGGVAGCTIYDNFLINVVWVDESARGTGLGRDLMQRAEVEAKQRGCTMAQLDTLSFQAPVFYQKLGFEIIGTVPSTAKSPERYFLLKRFMDVKMNIDVLHEEAPAIFDALVDGVRQHNFAHMGPESSKPLAVVAHDGDNNASGKLIGGVAGCTIYDNFLINVVWVDESARGTGLGRDLMQRAEVEAKQRGCTMAQLDTLSFQAPVFYQKLGFEIIGTVPSTAKSPERYFLLKRF

Organism: Shewanella halifaxensis (strain HAW-EB4) (NCBI:txid458817)

pLDDT: mean 91.69, std 11.2, range [38.12, 98.69]

Solvent-accessible surface area (backbone atoms only — not comparable to full-atom values): 15572 Å² total; per-residue (Å²): 126,80,76,36,68,41,76,49,78,38,69,56,86,50,67,70,60,51,50,51,42,49,48,52,42,49,59,61,40,32,82,76,62,43,83,88,63,74,42,41,39,34,22,36,32,23,46,40,77,62,87,94,74,35,55,76,40,30,35,32,34,36,31,37,39,63,35,29,28,44,46,73,43,72,30,60,35,77,92,50,56,94,70,52,51,67,58,51,36,51,52,52,44,48,53,54,36,44,74,73,55,25,46,31,38,35,38,70,46,40,64,88,70,44,61,60,61,48,41,75,72,57,30,40,78,45,24,61,46,75,56,56,100,55,34,69,31,32,36,34,33,41,25,76,104,126,82,76,37,69,40,77,47,80,39,69,55,86,50,66,69,59,51,50,51,41,49,49,52,43,50,58,62,42,31,82,75,63,42,83,89,62,75,42,40,40,33,22,37,32,23,46,40,78,61,80,96,75,34,54,77,39,31,34,34,34,35,28,36,39,64,36,28,27,42,47,75,42,72,29,61,36,76,90,50,58,94,69,53,50,66,58,51,36,50,52,53,44,47,54,56,35,43,73,70,56,24,48,31,37,35,40,68,46,39,64,89,70,45,60,61,62,46,40,74,72,59,30,39,78,46,24,61,45,74,54,54,100,54,34,68,32,32,38,34,33,41,24,76,105

Radius of gyration: 20.56 Å; Cα contacts (8 Å, |Δi|>4): 590; chains: 2; bounding box: 41×71×46 Å